Protein 2FFS (pdb70)

Sequence (285 aa):
QFEHLVQVNDRTLPVLDRLQLWEGLVCRAREPQYFVVGLERFEILVDDGDRLHHRRLYLPGLVVEDEVVLKAPDSAHHYSIKPSAEVAGGSLDTIEEPEPGSLFVRFAYCCTRYLQPDELPYDAFVKQAYIADVETIATIRDRFGAQFEHLVQVNDRTDLPVLDRLQLWEGLVCRAREPQYFVVGLERFEILVDDGDRLHRRLYLPGLVVEDEVVLKAPDSAHHYSIKPSAEVAGGSLDTIEEPEPGSLFVRFAYCTRYLQPDELPYDAFVKQAYIADVETIATIRDRF

Radius of gyration: 19.55 Å; Cα contacts (8 Å, |Δi|>4): 566; chains: 2; bounding box: 57×47×54 Å

Solvent-accessible surface area: 13885 Å² total

Secondary structure (DSSP, 8-state):
-EEEEEE----------HHHHHHHHHHHHH-GGGT-TT--EEEEEEE-SSEEEEEEEETTEEEEEEEEEETTTEEEEEE---SSSBEEEE--EEEEETTEEEEEEEEEEE-S-------BHHHHHHHH--HHHHHHHHHHH--/-EEEEEE------PPP--HHHHHHHHHHHHH-GGGT-TT--EEEEEEE-SSEEEEEEEETTEEEEEEEEEETTTEEEEEE---SSSBEEEE--EEEEETTEEEEEEEEEEE-S-----PPBHHHHHHHH--HHHHHHHHHH-

B-factor: mean 53.82, std 7.22, range [27.2, 106.3]

Nearest PDB structures (foldseek):
  2ffs-assembly1_A  TM=1.007E+00  e=1.407E-26  Pseudomonas aeruginosa PAO1
  2ffs-assembly1_B  TM=1.006E+00  e=6.709E-25  Pseudomonas aeruginosa PAO1
  3ijt-assembly1_A  TM=6.643E-01  e=7.574E-04  Streptococcus mutans
  3tfz-assembly1_B  TM=6.249E-01  e=6.034E-04  Streptomyces sp. R1128
  5kaz-assembly1_A  TM=3.400E-01  e=3.604E+00  Homo sapiens

Organism: Pseudomonas aeruginosa (strain ATCC 15692 / DSM 22644 / CIP 104116 / JCM 14847 / LMG 12228 / 1C / PRS 101 / PAO1) (NCBI:txid208964)

InterPro domains:
  IPR015075 Acetylaranotin biosynthesis cluster protein L [PF08982] (15-148)
  IPR023393 START-like domain superfamily [G3DSA:3.30.530.20] (1-157)

CATH classification: 3.30.530.20

Foldseek 3Di:
DDKDKAWQDDPDAFAAFQVLVQVLVVCCVPPVVLPDPAWPDKDFPDPPPQKTWMWTDGVVDIAIWMWGHDPRWKIKIWADEDPPGKIKIWMTWDDPDGSGIMDMIDIDIHYPDDVPDDDDVVVVVVVVCVVSSSNSSSVVRSD/DDKDKAWQDDPDPFDADFQVLVQVLVVCCVPPVVLPDPQWPDKDFPDPPPQKTWMWTDGVVDIDIWMWGHDPRWKIKIWADEDPPGKIWIWMTWDPPDGSGIMDMIDITIHYPDDVPDDDDVVVVVVVVVVVSSSVSSRVVD

Structure (mmCIF, N/CA/C/O backbone):
data_2FFS
#
_entry.id   2FFS
#
_cell.length_a   90.720
_cell.length_b   90.720
_cell.length_c   107.179
_cell.angle_alpha   90.00
_cell.angle_beta   90.00
_cell.angle_gamma   120.00
#
_symmetry.space_group_name_H-M   'P 65'
#
loop_
_entity.id
_entity.type
_entity.pdbx_description
1 polymer 'hypothetical protein PA1206'
2 water water
#
loop_
_atom_site.group_PDB
_atom_site.id
_atom_site.type_symbol
_atom_site.label_atom_id
_atom_site.label_alt_id
_atom_site.label_comp_id
_atom_site.label_asym_id
_atom_site.label_entity_id
_atom_site.label_seq_id
_atom_site.pdbx_PDB_ins_code
_atom_site.Cartn_x
_atom_site.Cartn_y
_atom_site.Cartn_z
_atom_site.occupancy
_atom_site.B_iso_or_equiv
_atom_site.auth_seq_id
_atom_site.auth_comp_id
_atom_site.auth_asym_id
_atom_site.auth_atom_id
_atom_site.pdbx_PDB_model_num
ATOM 17 N N . GLN A 1 2 ? 85.043 61.115 32.588 1.00 67.46 2 GLN A N 1
ATOM 18 C CA . GLN A 1 2 ? 85.685 59.871 33.054 1.00 65.27 2 GLN A CA 1
ATOM 19 C C . GLN A 1 2 ? 84.738 58.693 33.377 1.00 61.75 2 GLN A C 1
ATOM 20 O O . GLN A 1 2 ? 83.701 58.869 34.009 1.00 61.95 2 GLN A O 1
ATOM 26 N N . PHE A 1 3 ? 85.109 57.498 32.931 1.00 58.18 3 PHE A N 1
ATOM 27 C CA . PHE A 1 3 ? 84.437 56.267 33.329 1.00 54.65 3 PHE A CA 1
ATOM 28 C C . PHE A 1 3 ? 85.459 55.390 33.948 1.00 54.46 3 PHE A C 1
ATOM 29 O O . PHE A 1 3 ? 86.556 55.239 33.413 1.00 54.91 3 PHE A O 1
ATOM 37 N N . GLU A 1 4 ? 85.131 54.787 35.072 1.00 54.16 4 GLU A N 1
ATOM 38 C CA . GLU A 1 4 ? 86.085 53.914 35.710 1.00 54.70 4 GLU A CA 1
ATOM 39 C C . GLU A 1 4 ? 85.377 52.610 36.008 1.00 54.50 4 GLU A C 1
ATOM 40 O O . GLU A 1 4 ? 84.174 52.624 36.217 1.00 54.58 4 GLU A O 1
ATOM 42 N N . HIS A 1 5 ? 86.125 51.498 36.021 1.00 53.75 5 HIS A N 1
ATOM 43 C CA . HIS A 1 5 ? 85.549 50.170 36.151 1.00 53.17 5 HIS A CA 1
ATOM 44 C C . HIS A 1 5 ? 86.582 49.230 36.724 1.00 52.59 5 HIS A C 1
ATOM 45 O O . HIS A 1 5 ? 87.735 49.205 36.279 1.00 52.99 5 HIS A O 1
ATOM 52 N N . LEU A 1 6 ? 86.202 48.473 37.739 1.00 51.97 6 LEU A N 1
ATOM 53 C CA . LEU A 1 6 ? 87.178 47.680 38.484 1.00 50.01 6 LEU A CA 1
ATOM 54 C C . LEU A 1 6 ? 86.928 46.232 38.187 1.00 49.35 6 LEU A C 1
ATOM 55 O O . LEU A 1 6 ? 85.836 45.795 38.373 1.00 50.17 6 LEU A O 1
ATOM 60 N N . VAL A 1 7 ? 87.902 45.488 37.686 1.00 49.07 7 VAL A N 1
ATOM 61 C CA . VAL A 1 7 ? 87.670 44.081 37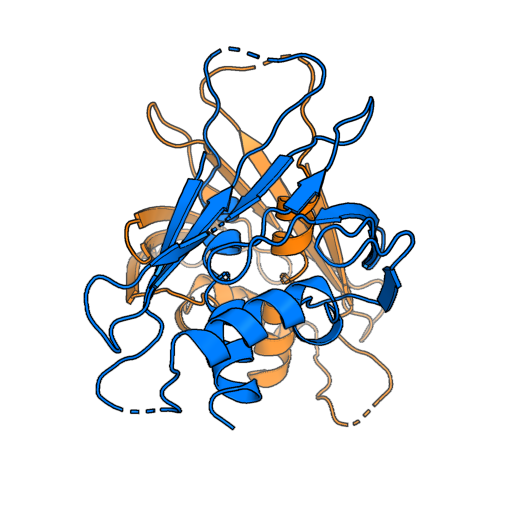.419 1.00 48.44 7 VAL A CA 1
ATOM 62 C C . VAL A 1 7 ? 88.389 43.264 38.454 1.00 49.20 7 VAL A C 1
ATOM 63 O O . VAL A 1 7 ? 89.590 43.463 38.670 1.00 50.13 7 VAL A O 1
ATOM 67 N N . GLN A 1 8 ? 87.678 42.342 39.088 1.00 49.50 8 GLN A N 1
ATOM 68 C CA . GLN A 1 8 ? 88.290 41.430 40.047 1.00 50.19 8 GLN A CA 1
ATOM 69 C C . GLN A 1 8 ? 89.049 40.320 39.322 1.00 50.84 8 GLN A C 1
ATOM 70 O O . GLN A 1 8 ? 88.487 39.652 38.468 1.00 51.40 8 GLN A O 1
ATOM 76 N N . VAL A 1 9 ? 90.311 40.111 39.680 1.00 51.04 9 VAL A N 1
ATOM 77 C CA . VAL A 1 9 ? 91.152 39.183 38.915 1.00 51.78 9 VAL A CA 1
ATOM 78 C C . VAL A 1 9 ? 91.005 37.681 39.273 1.00 53.03 9 VAL A C 1
ATOM 79 O O . VAL A 1 9 ? 90.876 36.839 38.373 1.00 52.83 9 VAL A O 1
ATOM 83 N N . ASN A 1 10 ? 91.066 37.347 40.562 1.00 54.08 10 ASN A N 1
ATOM 84 C CA . ASN A 1 10 ? 90.920 35.956 41.038 1.00 55.31 10 ASN A CA 1
ATOM 85 C C . ASN A 1 10 ? 89.608 35.740 41.817 1.00 56.82 10 ASN A C 1
ATOM 86 O O . ASN A 1 10 ? 89.088 36.678 42.435 1.00 57.92 10 ASN A O 1
ATOM 91 N N . ASP A 1 11 ? 89.111 34.496 41.854 1.00 57.83 11 ASP A N 1
ATOM 92 C CA . ASP A 1 11 ? 87.813 34.157 42.503 1.00 57.87 11 ASP A CA 1
ATOM 93 C C . ASP A 1 11 ? 87.875 32.784 43.226 1.00 58.56 11 ASP A C 1
ATOM 94 O O . ASP A 1 11 ? 88.936 32.140 43.283 1.00 58.73 11 ASP A O 1
ATOM 96 N N . ARG A 1 12 ? 86.748 32.367 43.818 1.00 58.99 12 ARG A N 1
ATOM 97 C CA . ARG A 1 12 ? 86.597 31.027 44.388 1.00 59.39 12 ARG A CA 1
ATOM 98 C C . ARG A 1 12 ? 85.845 30.149 43.345 1.00 59.46 12 ARG A C 1
ATOM 99 O O . ARG A 1 12 ? 84.666 30.432 43.027 1.00 59.73 12 ARG A O 1
ATOM 103 N N . THR A 1 13 ? 86.514 29.144 42.758 1.00 58.80 13 THR A N 1
ATOM 104 C CA . THR A 1 13 ? 85.876 28.272 41.734 1.00 58.29 13 THR A CA 1
ATOM 105 C C . THR A 1 13 ? 86.599 26.915 41.587 1.00 58.16 13 THR A C 1
ATOM 106 O O . THR A 1 13 ? 87.588 26.804 40.818 1.00 57.61 13 THR A O 1
ATOM 110 N N . LEU A 1 17 ? 89.051 27.716 36.863 1.00 66.46 17 LEU A N 1
ATOM 111 C CA . LEU A 1 17 ? 89.792 28.865 36.340 1.00 66.41 17 LEU A CA 1
ATOM 112 C C . LEU A 1 17 ? 91.193 29.116 37.043 1.00 66.17 17 LEU A C 1
ATOM 113 O O . LEU A 1 17 ? 91.354 28.865 38.256 1.00 66.28 17 LEU A O 1
ATOM 118 N N . PRO A 1 18 ? 92.203 29.598 36.275 1.00 65.66 18 PRO A N 1
ATOM 119 C CA . PRO A 1 18 ? 93.587 29.840 36.744 1.00 64.99 18 PRO A CA 1
ATOM 120 C C . PRO A 1 18 ? 93.693 31.010 37.733 1.00 63.06 18 PRO A C 1
ATOM 121 O O . PRO A 1 18 ? 93.099 32.057 37.471 1.00 63.04 18 PRO A O 1
ATOM 125 N N . VAL A 1 19 ? 94.449 30.842 38.814 1.00 61.09 19 VAL A N 1
ATOM 126 C CA . VAL A 1 19 ? 94.766 31.933 39.735 1.00 59.98 19 VAL A CA 1
ATOM 127 C C . VAL A 1 19 ? 96.061 32.639 39.267 1.00 59.59 19 VAL A C 1
ATOM 128 O O . VAL A 1 19 ? 96.881 32.036 38.572 1.00 60.35 19 VAL A O 1
ATOM 132 N N . LEU A 1 20 ? 96.226 33.914 39.631 1.00 58.12 20 LEU A N 1
ATOM 133 C CA . LEU A 1 20 ? 97.344 34.735 39.190 1.00 56.44 20 LEU A CA 1
ATOM 134 C C . LEU A 1 20 ? 97.996 35.453 40.376 1.00 55.24 20 LEU A C 1
ATOM 135 O O . LEU A 1 20 ? 97.322 35.842 41.320 1.00 54.35 20 LEU A O 1
ATOM 140 N N . ASP A 1 21 ? 99.305 35.632 40.324 1.00 54.43 21 ASP A N 1
ATOM 141 C CA . ASP A 1 21 ? 99.996 36.421 41.331 1.00 54.32 21 ASP A CA 1
ATOM 142 C C . ASP A 1 21 ? 100.244 37.827 40.712 1.00 54.05 21 ASP A C 1
ATOM 143 O O . ASP A 1 21 ? 99.970 38.047 39.503 1.00 54.13 21 ASP A O 1
ATOM 148 N N . ARG A 1 22 ? 100.764 38.754 41.518 1.00 52.97 22 ARG A N 1
ATOM 149 C CA . ARG A 1 22 ? 100.894 40.150 41.142 1.00 53.00 22 ARG A CA 1
ATOM 150 C C . ARG A 1 22 ? 101.780 40.308 39.919 1.00 52.51 22 ARG A C 1
ATOM 151 O O . ARG A 1 22 ? 101.501 41.055 38.966 1.00 51.18 22 ARG A O 1
ATOM 159 N N . LEU A 1 23 ? 102.869 39.580 39.934 1.00 52.15 23 LEU A N 1
ATOM 160 C CA . LEU A 1 23 ? 103.806 39.760 38.862 1.00 52.48 23 LEU A CA 1
ATOM 161 C C . LEU A 1 23 ? 103.284 39.135 37.522 1.00 51.92 23 LEU A C 1
ATOM 162 O O . LEU A 1 23 ? 103.496 39.708 36.403 1.00 51.71 23 LEU A O 1
ATOM 167 N N . GLN A 1 24 ? 102.562 38.005 37.618 1.00 51.24 24 GLN A N 1
ATOM 168 C CA . GLN A 1 24 ? 101.971 37.421 36.398 1.00 49.73 24 GLN A CA 1
ATOM 169 C C . GLN A 1 24 ? 100.971 38.411 35.797 1.00 49.20 24 GLN A C 1
ATOM 170 O O . GLN A 1 24 ? 100.956 38.620 34.566 1.00 48.90 24 GLN A O 1
ATOM 176 N N . LEU A 1 25 ? 100.154 39.054 36.641 1.00 48.07 25 LEU A N 1
ATOM 177 C CA . LEU A 1 25 ? 99.170 40.009 36.113 1.00 46.91 25 LEU A CA 1
ATOM 178 C C . LEU A 1 25 ? 99.855 41.235 35.496 1.00 46.89 25 LEU A C 1
ATOM 179 O O . LEU A 1 25 ? 99.485 41.714 34.426 1.00 47.24 25 LEU A O 1
ATOM 184 N N . TRP A 1 26 ? 100.886 41.726 36.168 1.00 47.12 26 TRP A N 1
ATOM 185 C CA . TRP A 1 26 ? 101.780 42.696 35.559 1.00 46.44 26 TRP A CA 1
ATOM 186 C C . TRP A 1 26 ? 102.271 42.172 34.224 1.00 46.35 26 TRP A C 1
ATOM 187 O O . TRP A 1 26 ? 102.119 42.842 33.256 1.00 47.29 26 TRP A O 1
ATOM 198 N N . GLU A 1 27 ? 102.829 40.975 34.128 1.00 46.94 27 GLU A N 1
ATOM 199 C CA . GLU A 1 27 ? 103.314 40.540 32.807 1.00 47.27 27 GLU A CA 1
ATOM 200 C C . GLU A 1 27 ? 102.176 40.605 31.779 1.00 48.32 27 GLU A C 1
ATOM 201 O O . GLU A 1 27 ? 102.380 41.018 30.607 1.00 49.09 27 GLU A O 1
ATOM 203 N N . GLY A 1 28 ? 100.969 40.269 32.236 1.00 47.90 28 GLY A N 1
ATOM 204 C CA . GLY A 1 28 ? 99.773 40.398 31.413 1.00 47.85 28 GLY A CA 1
ATOM 205 C C . GLY A 1 28 ? 99.582 41.789 30.843 1.00 48.70 28 GLY A C 1
ATOM 206 O O . GLY A 1 28 ? 99.327 41.935 29.631 1.00 48.95 28 GLY A O 1
ATOM 207 N N . LEU A 1 29 ? 99.713 42.816 31.681 1.00 48.33 29 LEU A N 1
ATOM 208 C CA . LEU A 1 29 ? 99.514 44.176 31.194 1.00 48.26 29 LEU A CA 1
ATOM 209 C C . LEU A 1 29 ? 100.640 44.591 30.220 1.00 49.46 29 LEU A C 1
ATOM 210 O O . LEU A 1 29 ? 100.367 45.332 29.225 1.00 50.15 29 LEU A O 1
ATOM 215 N N . VAL A 1 30 ? 101.886 44.140 30.462 1.00 47.77 30 VAL A N 1
ATOM 216 C CA . VAL A 1 30 ? 102.951 44.448 29.526 1.00 47.41 30 VAL A CA 1
ATOM 217 C C . VAL A 1 30 ? 102.611 43.789 28.200 1.00 48.40 30 VAL A C 1
ATOM 218 O O . VAL A 1 30 ? 102.746 44.372 27.110 1.00 48.28 30 VAL A O 1
ATOM 222 N N . CYS A 1 31 ? 102.181 42.545 28.293 1.00 49.66 31 CYS A N 1
ATOM 223 C CA . CYS A 1 31 ? 101.781 41.793 27.145 1.00 49.74 31 CYS A CA 1
ATOM 224 C C . CYS A 1 31 ? 100.741 42.534 26.324 1.00 50.64 31 CYS A C 1
ATOM 225 O O . CYS A 1 31 ? 100.870 42.573 25.087 1.00 50.04 31 CYS A O 1
ATOM 228 N N . ARG A 1 32 ? 99.715 43.103 26.980 1.00 51.00 32 ARG A N 1
ATOM 229 C CA . ARG A 1 32 ? 98.728 43.848 26.242 1.00 53.21 32 ARG A CA 1
ATOM 230 C C . ARG A 1 32 ? 99.327 45.044 25.527 1.00 52.11 32 ARG A C 1
ATOM 231 O O . ARG A 1 32 ? 98.849 45.418 24.485 1.00 52.86 32 ARG A O 1
ATOM 239 N N . ALA A 1 33 ? 100.359 45.653 26.089 1.00 51.61 33 ALA A N 1
ATOM 240 C CA . ALA A 1 33 ? 100.995 46.812 25.455 1.00 51.24 33 ALA A CA 1
ATOM 241 C C . ALA A 1 33 ? 101.850 46.442 24.286 1.00 51.73 33 ALA A C 1
ATOM 242 O O . ALA A 1 33 ? 101.766 47.113 23.264 1.00 52.53 33 ALA A O 1
ATOM 244 N N . ARG A 1 34 ? 102.657 45.383 24.415 1.00 51.54 34 ARG A N 1
ATOM 245 C CA . ARG A 1 34 ? 103.628 44.999 23.401 1.00 50.59 34 ARG A CA 1
ATOM 246 C C . ARG A 1 34 ? 103.119 43.957 22.409 1.00 52.04 34 ARG A C 1
ATOM 247 O O . ARG A 1 34 ? 103.731 43.752 21.341 1.00 52.72 34 ARG A O 1
ATOM 255 N N . GLU A 1 35 ? 102.057 43.235 22.759 1.00 52.49 35 GLU A N 1
ATOM 256 C CA . GLU A 1 35 ? 101.562 42.200 21.872 1.00 52.46 35 GLU A CA 1
ATOM 257 C C . GLU A 1 35 ? 100.035 42.315 21.704 1.00 52.43 35 GLU A C 1
ATOM 258 O O . GLU A 1 35 ? 99.283 41.380 22.050 1.00 52.30 35 GLU A O 1
ATOM 262 N N . PRO A 1 36 ? 99.575 43.426 21.082 1.00 52.27 36 PRO A N 1
ATOM 263 C CA . PRO A 1 36 ? 98.137 43.724 21.046 1.00 52.36 36 PRO A CA 1
ATOM 264 C C . PRO A 1 36 ? 97.341 42.729 20.183 1.00 52.77 36 PRO A C 1
ATOM 265 O O . PRO A 1 36 ? 96.105 42.637 20.290 1.00 53.03 36 PRO A O 1
ATOM 269 N N . GLN A 1 37 ? 98.019 41.947 19.367 1.00 52.99 37 GLN A N 1
ATOM 270 C CA . GLN A 1 37 ? 97.293 40.950 18.578 1.00 53.99 37 GLN A CA 1
ATOM 271 C C . GLN A 1 37 ? 96.589 39.903 19.462 1.00 54.47 37 GLN A C 1
ATOM 272 O O . GLN A 1 37 ? 95.689 39.228 18.995 1.00 54.45 37 GLN A O 1
ATOM 278 N N . TYR A 1 38 ? 96.979 39.757 20.735 1.00 55.56 38 TYR A N 1
ATOM 279 C CA . TYR A 1 38 ? 96.273 38.775 21.583 1.00 55.48 38 TYR A CA 1
ATOM 280 C C . TYR A 1 38 ? 95.018 39.357 22.228 1.00 56.21 38 TYR A C 1
ATOM 281 O O . TYR A 1 38 ? 94.187 38.624 22.766 1.00 57.32 38 TYR A O 1
ATOM 290 N N . PHE A 1 39 ? 94.861 40.671 22.154 1.00 56.22 39 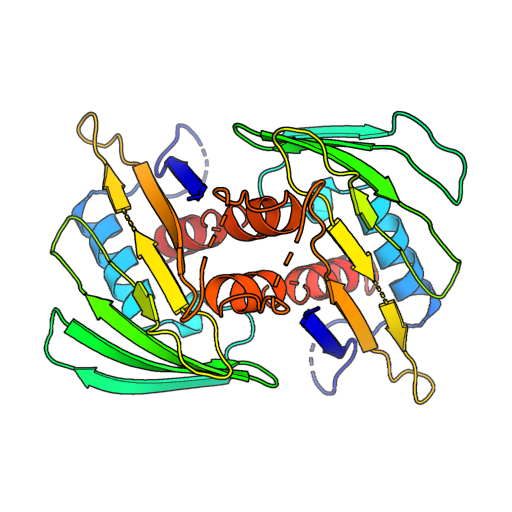PHE A N 1
ATOM 291 C CA . PHE A 1 39 ? 93.780 41.370 22.856 1.00 56.23 39 PHE A CA 1
ATOM 292 C C . PHE A 1 39 ? 92.841 42.147 21.935 1.00 56.81 39 PHE A C 1
ATOM 293 O O . PHE A 1 39 ? 91.796 42.604 22.377 1.00 57.14 39 PHE A O 1
ATOM 301 N N . VAL A 1 40 ? 93.230 42.416 20.692 1.00 56.81 40 VAL A N 1
ATOM 302 C CA . VAL A 1 40 ? 92.480 43.453 20.013 1.00 56.96 40 VAL A CA 1
ATOM 303 C C . VAL A 1 40 ? 91.777 42.764 18.947 1.00 57.50 40 VAL A C 1
ATOM 304 O O . VAL A 1 40 ? 92.388 42.387 17.940 1.00 58.62 40 VAL A O 1
ATOM 308 N N . VAL A 1 41 ? 90.499 42.512 19.216 1.00 57.80 41 VAL A N 1
ATOM 309 C CA . VAL A 1 41 ? 89.586 41.954 18.235 1.00 58.17 41 VAL A CA 1
ATOM 310 C C . VAL A 1 41 ? 89.550 42.925 17.023 1.00 58.90 41 VAL A C 1
ATOM 311 O O . VAL A 1 41 ? 89.226 44.160 17.167 1.00 58.22 41 VAL A O 1
ATOM 315 N N . GLY A 1 42 ? 89.935 42.364 15.871 1.00 58.30 42 GLY A N 1
ATOM 316 C CA . GLY A 1 42 ? 89.864 43.082 14.632 1.00 59.12 42 GLY A CA 1
ATOM 317 C C . GLY A 1 42 ? 91.192 43.461 14.012 1.00 59.63 42 GLY A C 1
ATOM 318 O O . GLY A 1 42 ? 91.263 43.533 12.774 1.00 60.15 42 GLY A O 1
ATOM 319 N N . LEU A 1 43 ? 92.224 43.708 14.843 1.00 59.34 43 LEU A N 1
ATOM 320 C CA . LEU A 1 43 ? 93.568 44.132 14.366 1.00 58.88 43 LEU A CA 1
ATOM 321 C C . LEU A 1 43 ? 94.120 43.357 13.181 1.00 59.33 43 LEU A C 1
ATOM 322 O O . LEU A 1 43 ? 94.116 42.122 13.125 1.00 59.55 43 LEU A O 1
ATOM 327 N N . GLU A 1 44 ? 94.633 44.086 12.211 1.00 59.17 44 GLU A N 1
ATOM 328 C CA . GLU A 1 44 ? 95.201 43.406 11.091 1.00 58.55 44 GLU A CA 1
ATOM 329 C C . GLU A 1 44 ? 96.701 43.413 11.177 1.00 57.86 44 GLU A C 1
ATOM 330 O O . GLU A 1 44 ? 97.311 42.463 10.747 1.00 58.08 44 GLU A O 1
ATOM 336 N N . ARG A 1 45 ? 97.292 44.482 11.729 1.00 57.01 45 ARG A N 1
ATOM 337 C CA . ARG A 1 45 ? 98.738 44.560 12.021 1.00 55.79 45 ARG A CA 1
ATOM 338 C C . ARG A 1 45 ? 99.052 45.689 13.018 1.00 54.99 45 ARG A C 1
ATOM 339 O O . ARG A 1 45 ? 98.213 46.530 13.347 1.00 53.96 45 ARG A O 1
ATOM 347 N N . PHE A 1 46 ? 100.270 45.686 13.527 1.00 54.40 46 PHE A N 1
ATOM 348 C CA . PHE A 1 46 ? 100.701 46.763 14.366 1.00 53.76 46 PHE A CA 1
ATOM 349 C C . PHE A 1 46 ? 102.180 46.985 14.235 1.00 53.97 46 PHE A C 1
ATOM 350 O O . PHE A 1 46 ? 102.904 46.096 13.808 1.00 54.03 46 PHE A O 1
ATOM 358 N N . GLU A 1 47 ? 102.633 48.172 14.617 1.00 53.91 47 GLU A N 1
ATOM 359 C CA . GLU A 1 47 ? 104.065 48.419 14.670 1.00 54.26 47 GLU A CA 1
ATOM 360 C C . GLU A 1 47 ? 104.409 49.036 16.025 1.00 54.42 47 GLU A C 1
ATOM 361 O O . GLU A 1 47 ? 103.636 49.837 16.569 1.00 54.87 47 GLU A O 1
ATOM 363 N N . ILE A 1 48 ? 105.538 48.633 16.599 1.00 54.32 48 ILE A N 1
ATOM 364 C CA . ILE A 1 48 ? 106.098 49.411 17.679 1.00 53.97 48 ILE A CA 1
ATOM 365 C C . ILE A 1 48 ? 107.061 50.395 17.004 1.00 53.02 48 ILE A C 1
ATOM 366 O O . ILE A 1 48 ? 108.124 49.999 16.636 1.00 52.96 48 ILE A O 1
ATOM 371 N N . LEU A 1 49 ? 106.671 51.660 16.839 1.00 52.49 49 LEU A N 1
ATOM 372 C CA . LEU A 1 49 ? 107.484 52.675 16.135 1.00 52.32 49 LEU A CA 1
ATOM 373 C C . LEU A 1 49 ? 108.619 53.170 17.010 1.00 52.04 49 LEU A C 1
ATOM 374 O O . LEU A 1 49 ? 109.696 53.439 16.527 1.00 51.43 49 LEU A O 1
ATOM 379 N N . VAL A 1 50 ? 108.355 53.338 18.299 1.00 51.59 50 VAL A N 1
ATOM 380 C CA . VAL A 1 50 ? 109.373 53.762 19.201 1.00 51.86 50 VAL A CA 1
ATOM 381 C C . VAL A 1 50 ? 109.281 52.925 20.449 1.00 53.00 50 VAL A C 1
ATOM 382 O O . VAL A 1 50 ? 108.183 52.787 21.061 1.00 53.13 50 VAL A O 1
ATOM 386 N N . ASP A 1 51 ? 110.411 52.322 20.805 1.00 52.74 51 ASP A N 1
ATOM 387 C CA . ASP A 1 51 ? 110.452 51.471 21.971 1.00 53.27 51 ASP A CA 1
ATOM 388 C C . ASP A 1 51 ? 111.524 51.943 22.894 1.00 53.81 51 ASP A C 1
ATOM 389 O O . ASP A 1 51 ? 112.694 51.639 22.650 1.00 53.61 51 ASP A O 1
ATOM 394 N N . ASP A 1 52 ? 111.120 52.663 23.947 1.00 54.07 52 ASP A N 1
ATOM 395 C CA . ASP A 1 52 ? 112.036 53.118 24.984 1.00 55.32 52 ASP A CA 1
ATOM 396 C C . ASP A 1 52 ? 111.979 52.271 26.253 1.00 54.46 52 ASP A C 1
ATOM 397 O O . ASP A 1 52 ? 112.459 52.684 27.285 1.00 53.12 52 ASP A O 1
ATOM 402 N N . GLY A 1 53 ? 111.368 51.091 26.165 1.00 54.63 53 GLY A N 1
ATOM 403 C CA . GLY A 1 53 ? 111.375 50.148 27.289 1.00 54.33 53 GLY A CA 1
ATOM 404 C C . GLY A 1 53 ? 110.155 50.271 28.170 1.00 54.26 53 GLY A C 1
ATOM 405 O O . GLY A 1 53 ? 109.239 49.411 28.122 1.00 55.61 53 GLY A O 1
ATOM 406 N N . ASP A 1 54 ? 110.136 51.329 28.974 1.00 53.17 54 ASP A N 1
ATOM 407 C CA . ASP A 1 54 ? 108.946 51.707 29.692 1.00 53.67 54 ASP A CA 1
ATOM 408 C C . ASP A 1 54 ? 107.984 52.641 28.891 1.00 53.11 54 ASP A C 1
ATOM 409 O O . ASP A 1 54 ? 106.953 53.048 29.379 1.00 52.38 54 ASP A O 1
ATOM 414 N N . ARG A 1 55 ? 108.313 52.951 27.653 1.00 52.98 55 ARG A N 1
ATOM 415 C CA . ARG A 1 55 ? 107.566 53.966 26.971 1.00 54.83 55 ARG A CA 1
ATOM 416 C C . ARG A 1 55 ? 107.519 53.619 25.488 1.00 53.82 55 ARG A C 1
ATOM 417 O O . ARG A 1 55 ? 108.546 53.503 24.857 1.00 54.19 55 ARG A O 1
ATOM 422 N N . LEU A 1 56 ? 106.328 53.371 24.960 1.00 53.08 56 LEU A N 1
ATOM 423 C CA . LEU A 1 56 ? 106.226 52.966 23.570 1.00 53.61 56 LEU A CA 1
ATOM 424 C C . LEU A 1 56 ? 105.288 53.866 22.791 1.00 53.34 56 LEU A C 1
ATOM 425 O O . LEU A 1 56 ? 104.243 54.262 23.327 1.00 54.27 56 LEU A O 1
ATOM 430 N N . HIS A 1 57 ? 105.647 54.154 21.542 1.00 52.32 57 HIS A N 1
ATOM 431 C CA A HIS A 1 57 ? 104.761 54.809 20.572 0.50 51.64 57 HIS A CA 1
ATOM 432 C CA B HIS A 1 57 ? 104.703 54.770 20.648 0.50 52.97 57 HIS A CA 1
ATOM 433 C C . HIS A 1 57 ? 104.351 53.739 19.583 1.00 52.38 57 HIS A C 1
ATOM 434 O O . HIS A 1 57 ? 105.210 53.091 18.994 1.00 52.42 57 HIS A O 1
ATOM 447 N N . ARG A 1 58 ? 103.051 53.540 19.390 1.00 53.05 58 ARG A N 1
ATOM 448 C CA . ARG A 1 58 ? 102.606 52.454 18.502 1.00 53.92 58 ARG A CA 1
ATOM 449 C C . ARG A 1 58 ? 101.600 52.802 17.442 1.00 53.59 58 ARG A C 1
ATOM 450 O O . ARG A 1 58 ? 100.920 53.821 17.487 1.00 53.79 58 ARG A O 1
ATOM 458 N N . ARG A 1 59 ? 101.525 51.953 16.451 1.00 53.70 59 ARG A N 1
ATOM 459 C CA . ARG A 1 59 ? 100.545 52.168 15.409 1.00 53.60 59 ARG A CA 1
ATOM 460 C C . ARG A 1 59 ? 99.742 50.884 15.312 1.00 53.73 59 ARG A C 1
ATOM 461 O O . ARG A 1 59 ? 100.302 49.793 15.164 1.00 53.83 59 ARG A O 1
ATOM 469 N N . LEU A 1 60 ? 98.436 51.010 15.440 1.00 54.18 60 LEU A N 1
ATOM 470 C CA . LEU A 1 60 ? 97.550 49.849 15.273 1.00 55.07 60 LEU A CA 1
ATOM 471 C C . LEU A 1 60 ? 96.727 49.976 14.013 1.00 54.87 60 LEU A C 1
ATOM 472 O O . LEU A 1 60 ? 96.176 51.062 13.722 1.00 54.84 60 LEU A O 1
ATOM 477 N N . TYR A 1 61 ? 96.661 48.883 13.265 1.00 54.83 61 TYR A N 1
ATOM 478 C CA . TYR A 1 61 ? 95.859 48.844 12.036 1.00 55.67 61 TYR A CA 1
ATOM 479 C C . TYR A 1 61 ? 94.589 48.032 12.267 1.00 56.05 61 TYR A C 1
ATOM 480 O O . TYR A 1 61 ? 94.629 46.800 12.303 1.00 55.87 61 TYR A O 1
ATOM 489 N N . LEU A 1 62 ? 93.476 48.739 12.428 1.00 56.40 62 LEU A N 1
ATOM 490 C CA . LEU A 1 62 ? 92.160 48.119 12.520 1.00 57.17 62 LEU A CA 1
ATOM 491 C C . LEU A 1 62 ? 91.396 48.264 11.197 1.00 57.92 62 LEU A C 1
ATOM 492 O O . LEU A 1 62 ? 91.764 49.092 10.350 1.00 58.00 62 LEU A O 1
ATOM 497 N N . PRO A 1 63 ? 90.311 47.488 11.014 1.00 58.46 63 PRO A N 1
ATOM 498 C CA . PRO A 1 63 ? 89.679 47.596 9.690 1.00 58.53 63 PRO A CA 1
ATOM 499 C C . PRO A 1 63 ? 89.060 48.995 9.471 1.00 58.35 63 PRO A C 1
ATOM 500 O O . PRO A 1 63 ? 88.420 49.544 10.375 1.00 58.96 63 PRO A O 1
ATOM 504 N N . GLY A 1 64 ? 89.319 49.596 8.314 1.00 57.59 64 GLY A N 1
ATOM 505 C CA . GLY A 1 64 ? 88.914 50.979 8.080 1.00 57.02 64 GLY A CA 1
ATOM 506 C C . GLY A 1 64 ? 89.377 52.019 9.103 1.00 56.78 64 GLY A C 1
ATOM 507 O O . GLY A 1 64 ? 88.781 53.098 9.181 1.00 56.59 64 GLY A O 1
ATOM 508 N N . LEU A 1 65 ? 90.447 51.732 9.855 1.00 56.03 65 LEU A N 1
ATOM 509 C CA . LEU A 1 65 ? 90.891 52.636 10.904 1.00 55.92 65 LEU A CA 1
ATOM 510 C C . LEU A 1 65 ? 92.353 52.477 11.349 1.00 55.49 65 LEU A C 1
ATOM 511 O O . LEU A 1 65 ? 92.754 51.401 11.842 1.00 55.15 65 LEU A O 1
ATOM 516 N N . VAL A 1 66 ? 93.123 53.558 11.256 1.00 54.60 66 VAL A N 1
ATOM 517 C CA . VAL A 1 66 ? 94.477 53.543 11.806 1.00 53.55 66 VAL A CA 1
ATOM 518 C C . VAL A 1 66 ? 94.554 54.346 13.105 1.00 53.83 66 VAL A C 1
ATOM 519 O O . VAL A 1 66 ? 94.106 55.468 13.146 1.00 54.23 66 VAL A O 1
ATOM 523 N N . VAL A 1 67 ? 95.138 53.771 14.152 1.00 53.58 67 VAL A N 1
ATOM 524 C CA . VAL A 1 67 ? 95.311 54.424 15.416 1.00 53.97 67 VAL A CA 1
ATOM 525 C C . VAL A 1 67 ? 96.818 54.510 15.814 1.00 54.05 67 VAL A C 1
ATOM 526 O O . VAL A 1 67 ? 97.525 53.505 15.748 1.00 53.71 67 VAL A O 1
ATOM 530 N N . GLU A 1 68 ? 97.270 55.674 16.279 1.00 53.42 68 GLU A N 1
ATOM 531 C CA . GLU A 1 68 ? 98.585 55.810 16.863 1.00 53.79 68 GLU A CA 1
ATOM 532 C C . GLU A 1 68 ? 98.440 56.212 18.319 1.00 54.18 68 GLU A C 1
ATOM 533 O O . GLU A 1 68 ? 97.583 57.044 18.656 1.00 55.02 68 GLU A O 1
ATOM 539 N N . ASP A 1 69 ? 99.256 55.624 19.200 1.00 53.38 69 ASP A N 1
ATOM 540 C CA . ASP A 1 69 ? 99.204 56.027 20.563 1.00 52.19 69 ASP A CA 1
ATOM 541 C C . ASP A 1 69 ? 100.513 55.847 21.267 1.00 51.53 69 ASP A C 1
ATOM 542 O O . ASP A 1 69 ? 101.449 55.255 20.700 1.00 51.29 69 ASP A O 1
ATOM 547 N N . GLU A 1 70 ? 100.565 56.351 22.502 1.00 49.58 70 GLU A N 1
ATOM 548 C CA . GLU A 1 70 ? 101.700 56.196 23.364 1.00 48.87 70 GLU A CA 1
ATOM 549 C C . GLU A 1 70 ? 101.279 55.356 24.539 1.00 48.12 70 GLU A C 1
ATOM 550 O O . GLU A 1 70 ? 100.129 55.405 24.960 1.00 48.16 70 GLU A O 1
ATOM 552 N N . VAL A 1 71 ? 102.211 54.599 25.088 1.00 47.42 71 VAL A N 1
ATOM 553 C CA . VAL A 1 71 ? 101.928 53.738 26.230 1.00 46.88 71 VAL A CA 1
ATOM 554 C C . VAL A 1 71 ? 103.051 53.959 27.190 1.00 47.01 71 VAL A C 1
ATOM 555 O O . VAL A 1 71 ? 104.198 53.804 26.769 1.00 48.39 71 VAL A O 1
ATOM 559 N N . VAL A 1 72 ? 102.750 54.315 28.441 1.00 46.23 72 VAL A N 1
ATOM 560 C CA . VAL A 1 72 ? 103.757 54.406 29.499 1.00 46.62 72 VAL A CA 1
ATOM 561 C C . VAL A 1 72 ? 103.587 53.241 30.495 1.00 47.42 72 VAL A C 1
ATOM 562 O O . VAL A 1 72 ? 102.481 52.985 30.990 1.00 47.98 72 VAL A O 1
ATOM 566 N N . LEU A 1 73 ? 104.646 52.500 30.751 1.00 47.21 73 LEU A N 1
ATOM 567 C CA . LEU A 1 73 ? 104.554 51.378 31.679 1.00 47.35 73 LEU A CA 1
ATOM 568 C C . LEU A 1 73 ? 105.256 51.782 32.978 1.00 48.25 73 LEU A C 1
ATOM 569 O O . LEU A 1 73 ? 106.375 52.249 32.958 1.00 47.35 73 LEU A O 1
ATOM 574 N N . LYS A 1 74 ? 104.567 51.637 34.096 1.00 48.53 74 LYS A N 1
ATOM 575 C CA . LYS A 1 74 ? 105.196 51.773 35.386 1.00 49.82 74 LYS A CA 1
ATOM 576 C C . LYS A 1 74 ? 105.145 50.455 36.188 1.00 49.64 74 LYS A C 1
ATOM 577 O O . LYS A 1 74 ? 104.169 50.181 36.894 1.00 49.52 74 LYS A O 1
ATOM 583 N N . ALA A 1 75 ? 106.193 49.645 36.056 1.00 49.19 75 ALA A N 1
ATOM 584 C CA . ALA A 1 75 ? 106.277 48.338 36.710 1.00 48.42 75 ALA A CA 1
ATOM 585 C C . ALA A 1 75 ? 106.383 48.511 38.213 1.00 48.53 75 ALA A C 1
ATOM 586 O O . ALA A 1 75 ? 107.144 49.373 38.701 1.00 48.83 75 ALA A O 1
ATOM 588 N N . PRO A 1 76 ? 105.643 47.679 38.954 1.00 47.90 76 PRO A N 1
ATOM 589 C CA . PRO A 1 76 ? 104.670 46.733 38.397 1.00 47.65 76 PRO A CA 1
ATOM 590 C C . PRO A 1 76 ? 103.240 47.140 38.721 1.00 48.01 76 PRO A C 1
ATOM 591 O O . PRO A 1 76 ? 102.541 46.394 39.391 1.00 48.58 76 PRO A O 1
ATOM 595 N N . ASP A 1 77 ? 102.814 48.320 38.298 1.00 47.75 77 ASP A N 1
ATOM 596 C CA . ASP A 1 77 ? 101.615 48.909 38.833 1.00 47.19 77 ASP A CA 1
ATOM 597 C C . ASP A 1 77 ? 100.621 49.292 37.769 1.00 48.01 77 ASP A C 1
ATOM 598 O O . ASP A 1 77 ? 99.411 49.019 37.922 1.00 47.50 77 ASP A O 1
ATOM 603 N N . SER A 1 78 ? 101.105 49.857 36.660 1.00 48.09 78 SER A N 1
ATOM 604 C CA . SER A 1 78 ? 100.179 50.397 35.717 1.00 48.39 78 SER A CA 1
ATOM 605 C C . SER A 1 78 ? 100.696 50.617 34.309 1.00 49.10 78 SER A C 1
ATOM 606 O O . SER A 1 78 ? 101.916 50.765 34.101 1.00 48.81 78 SER A O 1
ATOM 609 N N . ALA A 1 79 ? 99.718 50.670 33.369 1.00 48.43 79 ALA A N 1
ATOM 610 C CA . ALA A 1 79 ? 99.931 50.953 31.990 1.00 47.73 79 ALA A CA 1
ATOM 611 C C . ALA A 1 79 ? 99.035 52.121 31.632 1.00 48.53 79 ALA A C 1
ATOM 612 O O . ALA A 1 79 ? 97.801 52.053 31.881 1.00 50.78 79 ALA A O 1
ATOM 614 N N . HIS A 1 80 ? 99.601 53.183 31.051 1.00 47.35 80 HIS A N 1
ATOM 615 C CA A HIS A 1 80 ? 98.809 54.379 30.691 0.50 47.52 80 HIS A CA 1
ATOM 616 C CA B HIS A 1 80 ? 98.828 54.382 30.699 0.50 46.90 80 HIS A CA 1
ATOM 617 C C . HIS A 1 80 ? 98.857 54.582 29.175 1.00 46.94 80 HIS A C 1
ATOM 618 O O . HIS A 1 80 ? 99.936 54.755 28.595 1.00 47.60 80 HIS A O 1
ATOM 631 N N . TYR A 1 81 ? 97.699 54.521 28.519 1.00 46.22 81 TYR A N 1
ATOM 632 C CA . TYR A 1 81 ? 97.614 54.597 27.038 1.00 45.30 81 TYR A CA 1
ATOM 633 C C . TYR A 1 81 ? 97.097 55.956 26.663 1.00 45.33 81 TYR A C 1
ATOM 634 O O . TYR A 1 81 ? 96.096 56.375 27.247 1.00 47.06 81 TYR A O 1
ATOM 643 N N . SER A 1 82 ? 97.672 56.653 25.697 1.00 44.00 82 SER A N 1
ATOM 644 C CA . SER A 1 82 ? 97.059 57.922 25.372 1.00 44.65 82 SER A CA 1
ATOM 645 C C . SER A 1 82 ? 97.165 58.304 23.893 1.00 45.17 82 SER A C 1
ATOM 646 O O . SER A 1 82 ? 98.109 57.900 23.214 1.00 45.57 82 SER A O 1
ATOM 649 N N . ILE A 1 83 ? 96.176 59.055 23.404 1.00 44.67 83 ILE A N 1
ATOM 650 C CA . ILE A 1 83 ? 96.139 59.523 22.048 1.00 44.29 83 ILE A CA 1
ATOM 651 C C . ILE A 1 83 ? 96.023 61.028 22.041 1.00 45.09 83 ILE A C 1
ATOM 652 O O . ILE A 1 83 ? 95.132 61.530 22.671 1.00 44.74 83 ILE A O 1
ATOM 657 N N . LYS A 1 84 ? 96.897 61.747 21.353 1.00 47.18 84 LYS A N 1
ATOM 658 C CA . LYS A 1 84 ? 96.699 63.212 21.274 1.00 50.38 84 LYS A CA 1
ATOM 659 C C . LYS A 1 84 ? 95.619 63.578 20.245 1.00 51.43 84 LYS A C 1
ATO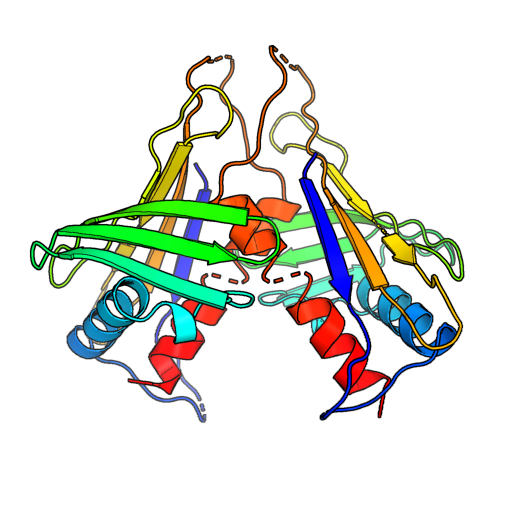M 660 O O . LYS A 1 84 ? 95.563 62.973 19.164 1.00 51.94 84 LYS A O 1
ATOM 664 N N . PRO A 1 85 ? 94.742 64.539 20.589 1.00 52.37 85 PRO A N 1
ATOM 665 C CA . PRO A 1 85 ? 93.702 64.853 19.669 1.00 53.51 85 PRO A CA 1
ATOM 666 C C . PRO A 1 85 ? 94.232 65.814 18.634 1.00 55.44 85 PRO A C 1
ATOM 667 O O . PRO A 1 85 ? 95.219 66.536 18.879 1.00 56.10 85 PRO A O 1
ATOM 671 N N . SER A 1 86 ? 93.532 65.835 17.513 1.00 56.47 86 SER A N 1
ATOM 672 C CA . SER A 1 86 ? 93.876 66.567 16.344 1.00 58.17 86 SER A CA 1
ATOM 673 C C . SER A 1 86 ? 92.601 67.249 15.903 1.00 59.07 86 SER A C 1
ATOM 674 O O . SER A 1 86 ? 91.540 67.121 16.542 1.00 59.00 86 SER A O 1
ATOM 677 N N . ALA A 1 87 ? 92.701 67.884 14.738 1.00 59.50 87 ALA A N 1
ATOM 678 C CA . ALA A 1 87 ? 91.576 68.502 14.080 1.00 60.16 87 ALA A CA 1
ATOM 679 C C . ALA A 1 87 ? 90.435 67.510 13.907 1.00 60.65 87 ALA A C 1
ATOM 680 O O . ALA A 1 87 ? 89.285 67.851 14.160 1.00 60.49 87 ALA A O 1
ATOM 682 N N . GLU A 1 88 ? 90.725 66.275 13.497 1.00 61.72 88 GLU A N 1
ATOM 683 C CA . GLU A 1 88 ? 89.583 65.405 13.155 1.00 62.26 88 GLU A CA 1
ATOM 684 C C . GLU A 1 88 ? 89.376 64.185 14.036 1.00 62.41 88 GLU A C 1
ATOM 685 O O . GLU A 1 88 ? 88.278 63.619 14.028 1.00 63.37 88 GLU A O 1
ATOM 688 N N . VAL A 1 89 ? 90.377 63.798 14.819 1.00 61.72 89 VAL A N 1
ATOM 689 C CA . VAL A 1 89 ? 90.122 62.793 15.830 1.00 61.60 89 VAL A CA 1
ATOM 690 C C . VAL A 1 89 ? 90.220 63.317 17.275 1.00 60.16 89 VAL A C 1
ATOM 691 O O . VAL A 1 89 ? 91.024 64.207 17.594 1.00 60.54 89 VAL A O 1
ATOM 695 N N . ALA A 1 90 ? 89.375 62.742 18.128 1.00 58.07 90 ALA A N 1
ATOM 696 C CA . ALA A 1 90 ? 89.333 63.077 19.543 1.00 55.37 90 ALA A CA 1
ATOM 697 C C . ALA A 1 90 ? 90.377 62.266 20.223 1.00 54.27 90 ALA A C 1
ATOM 698 O O . ALA A 1 90 ? 90.629 61.127 19.834 1.00 54.55 90 ALA A O 1
ATOM 700 N N . GLY A 1 91 ? 90.990 62.852 21.247 1.00 52.72 91 GLY A N 1
ATOM 701 C CA . GLY A 1 91 ? 92.055 62.188 21.930 1.00 50.99 91 GLY A CA 1
ATOM 702 C C . GLY A 1 91 ? 91.477 61.450 23.100 1.00 50.24 91 GLY A C 1
ATOM 703 O O . GLY A 1 91 ? 90.264 61.392 23.263 1.00 50.05 91 GLY A O 1
ATOM 704 N N . GLY A 1 92 ? 92.350 60.914 23.935 1.00 48.71 92 GLY A N 1
ATOM 705 C CA . GLY A 1 92 ? 91.898 60.358 25.153 1.00 48.52 92 GLY A CA 1
ATOM 706 C C . GLY A 1 92 ? 92.959 59.528 25.821 1.00 49.35 92 GLY A C 1
ATOM 707 O O . GLY A 1 92 ? 94.111 59.525 25.435 1.00 48.22 92 GLY A O 1
ATOM 708 N N . SER A 1 93 ? 92.561 58.821 26.855 1.00 50.49 93 SER A N 1
ATOM 709 C CA . SER A 1 93 ? 93.515 58.030 27.569 1.00 52.04 93 SER A CA 1
ATOM 710 C C . SER A 1 93 ? 92.832 56.851 28.229 1.00 52.02 93 SER A C 1
ATOM 711 O O . SER A 1 93 ? 91.620 56.869 28.465 1.00 51.13 93 SER A O 1
ATOM 714 N N . LEU A 1 94 ? 93.612 55.805 28.466 1.00 52.74 94 LEU A N 1
ATOM 715 C CA . LEU A 1 94 ? 93.142 54.673 29.233 1.00 53.68 94 LEU A CA 1
ATOM 716 C C . LEU A 1 94 ? 94.240 54.363 30.284 1.00 53.79 94 LEU A C 1
ATOM 717 O O . LEU A 1 94 ? 95.400 54.196 29.913 1.00 55.45 94 LEU A O 1
ATOM 722 N N . ASP A 1 95 ? 93.896 54.306 31.555 1.00 53.55 95 ASP A N 1
ATOM 723 C CA . ASP A 1 95 ? 94.813 53.861 32.618 1.00 54.11 95 ASP A CA 1
ATOM 724 C C . ASP A 1 95 ? 94.399 52.487 33.173 1.00 54.25 95 ASP A C 1
ATOM 725 O O . ASP A 1 95 ? 93.214 52.265 33.479 1.00 54.33 95 ASP A O 1
ATOM 736 N N . THR A 1 97 ? 95.427 50.013 36.285 1.00 54.54 97 THR A N 1
ATOM 737 C CA . THR A 1 97 ? 96.180 50.074 37.546 1.00 53.46 97 THR A CA 1
ATOM 738 C C . THR A 1 97 ? 95.913 48.844 38.349 1.00 51.63 97 THR A C 1
ATOM 739 O O . THR A 1 97 ? 94.770 48.492 38.535 1.00 52.14 97 THR A O 1
ATOM 743 N N . ILE A 1 98 ? 96.952 48.191 38.832 1.00 50.63 98 ILE A N 1
ATOM 744 C CA . ILE A 1 98 ? 96.759 46.977 39.602 1.00 50.24 98 ILE A CA 1
ATOM 745 C C . ILE A 1 98 ? 96.427 47.371 41.040 1.00 51.80 98 ILE A C 1
ATOM 746 O O . ILE A 1 98 ? 97.056 48.301 41.586 1.00 52.37 98 ILE A O 1
ATOM 751 N N . GLU A 1 99 ? 95.418 46.731 41.628 1.00 51.96 99 GLU A N 1
ATOM 752 C CA . GLU A 1 99 ? 95.111 46.963 43.029 1.00 53.46 99 GLU A CA 1
ATOM 753 C C . GLU A 1 99 ? 95.140 45.655 43.762 1.00 53.20 99 GLU A C 1
ATOM 754 O O . GLU A 1 99 ? 94.683 44.617 43.266 1.00 53.30 99 GLU A O 1
ATOM 760 N N . GLU A 1 100 ? 95.680 45.693 44.956 1.00 53.09 100 GLU A N 1
ATOM 761 C CA . GLU A 1 100 ? 95.814 44.491 45.732 1.00 53.89 100 GLU A CA 1
ATOM 762 C C . GLU A 1 100 ? 95.599 44.817 47.214 1.00 52.68 100 GLU A C 1
ATOM 763 O O . GLU A 1 100 ? 96.555 45.115 47.918 1.00 53.11 100 GLU A O 1
ATOM 769 N N . PRO A 1 101 ? 94.342 44.825 47.667 1.00 52.53 101 PRO A N 1
ATOM 770 C CA . PRO A 1 101 ? 93.942 45.062 49.085 1.00 51.95 101 PRO A CA 1
ATOM 771 C C . PRO A 1 101 ? 94.609 44.092 50.041 1.00 53.04 101 PRO A C 1
ATOM 772 O O . PRO A 1 101 ? 94.743 44.362 51.281 1.00 53.08 101 PRO A O 1
ATOM 776 N N . GLU A 1 102 ? 94.956 42.928 49.498 1.00 52.96 102 GLU A N 1
ATOM 777 C CA . GLU A 1 102 ? 95.546 41.853 50.308 1.00 53.56 102 GLU A CA 1
ATOM 778 C C . GLU A 1 102 ? 96.187 40.874 49.356 1.00 53.09 102 GLU A C 1
ATOM 779 O O . GLU A 1 102 ? 95.746 40.785 48.185 1.00 53.03 102 GLU A O 1
ATOM 785 N N . PRO A 1 103 ? 97.217 40.145 49.834 1.00 52.63 103 PRO A N 1
ATOM 786 C CA . PRO A 1 103 ? 97.987 39.275 48.941 1.00 52.65 103 PRO A CA 1
ATOM 787 C C . PRO A 1 103 ? 97.056 38.259 48.319 1.00 52.46 103 PRO A C 1
ATOM 788 O O . PRO A 1 103 ? 96.195 37.687 49.002 1.00 52.67 103 PRO A O 1
ATOM 792 N N . GLY A 1 104 ? 97.205 38.084 47.016 1.00 52.28 104 GLY A N 1
ATOM 793 C CA . GLY A 1 104 ? 96.330 37.227 46.243 1.00 51.53 104 GLY A CA 1
ATOM 794 C C . GLY A 1 104 ? 95.001 37.821 45.883 1.00 51.01 104 GLY A C 1
ATOM 795 O O . GLY A 1 104 ? 94.369 37.354 44.937 1.00 51.67 104 GLY A O 1
ATOM 796 N N . SER A 1 105 ? 94.557 38.844 46.605 1.00 50.56 105 SER A N 1
ATOM 797 C CA . SER A 1 105 ? 93.356 39.534 46.166 1.00 50.71 105 SER A CA 1
ATOM 798 C C . SER A 1 105 ? 93.687 40.665 45.196 1.00 49.75 105 SER A C 1
ATOM 799 O O . SER A 1 105 ? 94.172 41.698 45.597 1.00 49.24 105 SER A O 1
ATOM 802 N N . LEU A 1 106 ? 93.439 40.446 43.911 1.00 49.44 106 LEU A N 1
ATOM 803 C CA . LEU A 1 106 ? 93.920 41.377 42.857 1.00 48.59 106 LEU A CA 1
ATOM 804 C C . LEU A 1 106 ? 92.791 41.965 42.036 1.00 48.06 106 LEU A C 1
ATOM 805 O O . LEU A 1 106 ? 91.806 41.311 41.775 1.00 47.92 106 LEU A O 1
ATOM 810 N N . PHE A 1 107 ? 92.941 43.220 41.630 1.00 47.59 107 PHE A N 1
ATOM 811 C CA . PHE A 1 107 ? 91.925 43.927 40.882 1.00 46.48 107 PHE A CA 1
ATOM 812 C C . PHE A 1 107 ? 92.682 44.747 39.869 1.00 46.86 107 PHE A C 1
ATOM 813 O O . PHE A 1 107 ? 93.836 45.115 40.148 1.00 47.53 107 PHE A O 1
ATOM 821 N N . VAL A 1 108 ? 92.051 45.055 38.735 1.00 45.23 108 VAL A N 1
ATOM 822 C CA . VAL A 1 108 ? 92.580 46.033 37.844 1.00 45.42 108 VAL A CA 1
ATOM 823 C C . VAL A 1 108 ? 91.506 47.114 37.605 1.00 47.10 108 VAL A C 1
ATOM 824 O O . VAL A 1 108 ? 90.401 46.821 37.122 1.00 46.42 108 VAL A O 1
ATOM 828 N N . ARG A 1 109 ? 91.820 48.349 37.968 1.00 47.73 109 ARG A N 1
ATOM 829 C CA . ARG A 1 109 ? 90.989 49.494 37.663 1.00 48.47 109 ARG A CA 1
ATOM 830 C C . ARG A 1 109 ? 91.285 49.958 36.255 1.00 48.33 109 ARG A C 1
ATOM 831 O O . ARG A 1 109 ? 92.444 50.222 35.922 1.00 48.98 109 ARG A O 1
ATOM 839 N N . PHE A 1 110 ? 90.247 50.105 35.444 1.00 48.34 110 PHE A N 1
ATOM 840 C CA . PHE A 1 110 ? 90.362 50.674 34.089 1.00 48.07 110 PHE A CA 1
ATOM 841 C C . PHE A 1 110 ? 89.750 52.048 34.090 1.00 48.05 110 PHE A C 1
ATOM 842 O O . PHE A 1 110 ? 88.547 52.221 34.428 1.00 49.24 110 PHE A O 1
ATOM 850 N N . ALA A 1 111 ? 90.532 53.045 33.732 1.00 46.61 111 ALA A N 1
ATOM 851 C CA . ALA A 1 111 ? 89.972 54.415 33.766 1.00 45.93 111 ALA A CA 1
ATOM 852 C C . ALA A 1 111 ? 90.029 55.100 32.386 1.00 44.99 111 ALA A C 1
ATOM 853 O O . ALA A 1 111 ? 91.076 55.206 31.819 1.00 43.90 111 ALA A O 1
ATOM 855 N N . TYR A 1 112 ? 88.917 55.581 31.862 1.00 46.01 112 TYR A N 1
ATOM 856 C CA . TYR A 1 112 ? 88.934 56.152 30.517 1.00 47.50 112 TYR A CA 1
ATOM 857 C C . TYR A 1 112 ? 88.637 57.620 30.530 1.00 49.18 112 TYR A C 1
ATOM 858 O O . TYR A 1 112 ? 87.839 58.112 31.327 1.00 48.42 112 TYR A O 1
ATOM 867 N N . CYS A 1 113 ? 89.253 58.335 29.600 1.00 50.53 113 CYS A N 1
ATOM 868 C CA A CYS A 1 113 ? 89.059 59.774 29.408 0.50 51.70 113 CYS A CA 1
ATOM 869 C CA B CYS A 1 113 ? 88.835 59.698 29.382 0.50 51.21 113 CYS A CA 1
ATOM 870 C C . CYS A 1 113 ? 88.968 60.042 27.916 1.00 51.84 113 CYS A C 1
ATOM 871 O O . CYS A 1 113 ? 89.567 59.325 27.165 1.00 52.00 113 CYS A O 1
ATOM 876 N N . THR A 1 114 ? 88.309 61.132 27.531 1.00 52.62 114 THR A N 1
ATOM 877 C CA . THR A 1 114 ? 88.271 61.634 26.188 1.00 52.79 114 THR A CA 1
ATOM 878 C C . THR A 1 114 ? 88.682 63.107 26.300 1.00 53.59 114 THR A C 1
ATOM 879 O O . THR A 1 114 ? 88.180 63.782 27.161 1.00 53.00 114 THR A O 1
ATOM 883 N N . ARG A 1 115 ? 89.575 63.605 25.437 1.00 54.58 115 ARG A N 1
ATOM 884 C CA . ARG A 1 115 ? 89.732 65.062 25.285 1.00 57.21 115 ARG A CA 1
ATOM 885 C C . ARG A 1 115 ? 89.589 65.585 23.825 1.00 57.26 115 ARG A C 1
ATOM 886 O O . ARG A 1 115 ? 89.884 64.882 22.859 1.00 57.42 115 ARG A O 1
ATOM 894 N N . TYR A 1 116 ? 89.113 66.805 23.654 1.00 57.78 116 TYR A N 1
ATOM 895 C CA . TYR A 1 116 ? 89.075 67.389 22.301 1.00 58.82 116 TYR A CA 1
ATOM 896 C C . TYR A 1 116 ? 90.054 68.545 22.210 1.00 59.26 116 TYR A C 1
ATOM 897 O O . TYR A 1 116 ? 90.547 68.993 23.236 1.00 59.21 116 TYR A O 1
ATOM 906 N N . LEU A 1 117 ? 90.355 69.026 21.009 1.00 60.41 117 LEU A N 1
ATOM 907 C CA . LEU A 1 117 ? 91.140 70.256 20.905 1.00 62.10 117 LEU A CA 1
ATOM 908 C C . LEU A 1 117 ? 90.368 71.474 21.510 1.00 63.31 117 LEU A C 1
ATOM 909 O O . LEU A 1 117 ? 90.825 72.081 22.461 1.00 63.02 117 LEU A O 1
ATOM 911 N N . GLN A 1 118 ? 89.188 71.799 21.001 1.00 65.20 118 GLN A N 1
ATOM 912 C CA . GLN A 1 118 ? 88.326 72.804 21.641 1.00 67.74 118 GLN A CA 1
ATOM 913 C C . GLN A 1 118 ? 87.259 72.063 22.468 1.00 69.61 118 GLN A C 1
ATOM 914 O O . GLN A 1 118 ? 86.895 70.944 22.102 1.00 70.39 118 GLN A O 1
ATOM 915 N N . PRO A 1 119 ? 86.754 72.672 23.581 1.00 70.41 119 PRO A N 1
ATOM 916 C CA . PRO A 1 119 ? 85.939 71.929 24.563 1.00 70.76 119 PRO A CA 1
ATOM 917 C C . PRO A 1 119 ? 84.431 72.239 24.542 1.00 70.90 119 PRO A C 1
ATOM 918 O O . PRO A 1 119 ? 83.712 71.897 25.484 1.00 71.17 119 PRO A O 1
ATOM 922 N N . ASP A 1 122 ? 80.009 72.968 30.565 1.00 60.83 122 ASP A N 1
ATOM 923 C CA . ASP A 1 122 ? 79.333 71.680 30.499 1.00 60.78 122 ASP A CA 1
ATOM 924 C C . ASP A 1 122 ? 80.370 70.562 30.421 1.00 60.59 122 ASP A C 1
ATOM 925 O O . ASP A 1 122 ? 81.180 70.558 29.492 1.00 60.80 122 ASP A O 1
ATOM 927 N N . GLU A 1 123 ? 80.364 69.669 31.429 1.00 60.32 123 GLU A N 1
ATOM 928 C CA . GLU A 1 123 ? 81.159 68.423 31.475 1.00 59.42 123 GLU A CA 1
ATOM 929 C C . GLU A 1 123 ? 80.301 67.283 30.868 1.00 58.98 123 GLU A C 1
ATOM 930 O O . GLU A 1 123 ? 79.066 67.321 30.969 1.00 59.71 123 GLU A O 1
ATOM 932 N N . LEU A 1 124 ? 80.925 66.288 30.241 1.00 57.40 124 LEU A N 1
ATOM 933 C CA . LEU A 1 124 ? 80.192 65.437 29.274 1.00 56.12 124 LEU A CA 1
ATOM 934 C C . LEU A 1 124 ? 80.203 63.934 29.583 1.00 54.09 124 LEU A C 1
ATOM 935 O O . LEU A 1 124 ? 81.265 63.319 29.529 1.00 54.12 124 LEU A O 1
ATOM 940 N N . PRO A 1 125 ? 79.027 63.322 29.859 1.00 51.76 125 PRO A N 1
ATOM 941 C CA . PRO A 1 125 ? 79.117 61.898 30.228 1.00 49.87 125 PRO A CA 1
ATOM 942 C C . PRO A 1 125 ? 79.177 60.964 28.985 1.00 48.42 125 PRO A C 1
ATOM 943 O O . PRO A 1 125 ? 78.681 61.324 27.929 1.00 47.77 125 PRO A O 1
ATOM 947 N N . TYR A 1 126 ? 79.849 59.811 29.100 1.00 47.42 126 TYR A N 1
ATOM 948 C CA . TYR A 1 126 ? 79.664 58.715 28.170 1.00 46.44 126 TYR A CA 1
ATOM 949 C C . TYR A 1 126 ? 78.243 58.140 28.271 1.00 46.34 126 TYR A C 1
ATOM 950 O O . TYR A 1 126 ? 77.683 58.097 29.377 1.00 47.41 126 TYR A O 1
ATOM 959 N N . ASP A 1 127 ? 77.643 57.736 27.144 1.00 44.16 127 ASP A N 1
ATOM 960 C CA . ASP A 1 127 ? 76.401 56.956 27.171 1.00 42.83 127 ASP A CA 1
ATOM 961 C C . ASP A 1 127 ? 76.660 55.477 27.515 1.00 42.17 127 ASP A C 1
ATOM 962 O O . ASP A 1 127 ? 77.831 54.996 27.562 1.00 41.74 127 ASP A O 1
ATOM 967 N N . ALA A 1 128 ? 75.575 54.726 27.674 1.00 41.56 128 ALA A N 1
ATOM 968 C CA . ALA A 1 128 ? 75.746 53.373 28.206 1.00 41.49 128 ALA A CA 1
ATOM 969 C C . ALA A 1 128 ? 76.241 52.353 27.173 1.00 40.90 128 ALA A C 1
ATOM 970 O O . ALA A 1 128 ? 76.936 51.407 27.537 1.00 40.82 128 ALA A O 1
ATOM 972 N N . PHE A 1 129 ? 75.949 52.567 25.898 1.00 40.30 129 PHE A N 1
ATOM 973 C CA . PHE A 1 129 ? 76.589 51.757 24.850 1.00 40.83 129 PHE A CA 1
ATOM 974 C C . PHE A 1 129 ? 78.061 51.792 24.930 1.00 42.35 129 PHE A C 1
ATOM 975 O O . PHE A 1 129 ? 78.707 50.770 24.679 1.00 44.43 129 PHE A O 1
ATOM 983 N N . VAL A 1 130 ? 78.616 52.958 25.253 1.00 42.51 130 VAL A N 1
ATOM 984 C CA . VAL A 1 130 ? 80.050 53.061 25.385 1.00 42.37 130 VAL A CA 1
ATOM 985 C C . VAL A 1 130 ? 80.450 52.383 26.677 1.00 43.64 130 VAL A C 1
ATOM 986 O O . VAL A 1 130 ? 81.394 51.628 26.709 1.00 44.39 130 VAL A O 1
ATOM 990 N N . LYS A 1 131 ? 79.724 52.617 27.762 1.00 44.66 131 LYS A N 1
ATOM 991 C CA . LYS A 1 131 ? 80.145 51.988 29.029 1.00 45.22 131 LYS A CA 1
ATOM 992 C C . LYS A 1 131 ? 80.095 50.493 28.931 1.00 45.97 131 LYS A C 1
ATOM 993 O O . LYS A 1 131 ? 81.040 49.831 29.333 1.00 47.20 131 LYS A O 1
ATOM 999 N N . GLN A 1 132 ? 79.060 49.978 28.292 1.00 46.29 132 GLN A N 1
ATOM 1000 C CA . GLN A 1 132 ? 78.901 48.543 28.136 1.00 47.02 132 GLN A CA 1
ATOM 1001 C C . GLN A 1 132 ? 80.040 48.020 27.290 1.00 46.41 132 GLN A C 1
ATOM 1002 O O . GLN A 1 132 ? 80.589 46.984 27.609 1.00 46.99 132 GLN A O 1
ATOM 1008 N N . ALA A 1 133 ? 80.458 48.759 26.270 1.00 45.53 133 ALA A N 1
ATOM 1009 C CA . ALA A 1 133 ? 81.556 48.262 25.444 1.00 45.40 133 ALA A CA 1
ATOM 1010 C C . ALA A 1 133 ? 82.873 48.295 26.182 1.00 46.27 133 ALA A C 1
ATOM 1011 O O . ALA A 1 133 ? 83.734 47.439 25.950 1.00 47.37 133 ALA A O 1
ATOM 1013 N N . TYR A 1 134 ? 83.057 49.226 27.115 1.00 46.96 134 TYR A N 1
ATOM 1014 C CA . TYR A 1 134 ? 84.342 49.292 27.787 1.00 48.10 134 TYR A CA 1
ATOM 1015 C C . TYR A 1 134 ? 84.418 48.152 28.767 1.00 48.91 134 TYR A C 1
ATOM 1016 O O . TYR A 1 134 ? 85.441 47.469 28.857 1.00 49.62 134 TYR A O 1
ATOM 1025 N N . ILE A 1 135 ? 83.341 47.999 29.543 1.00 48.86 135 ILE A N 1
ATOM 1026 C CA . ILE A 1 135 ? 83.160 46.882 30.441 1.00 48.96 135 ILE A CA 1
ATOM 1027 C C . ILE A 1 135 ? 83.476 45.576 29.695 1.00 49.58 135 ILE A C 1
ATOM 1028 O O . ILE A 1 135 ? 84.334 44.820 30.103 1.00 50.01 135 ILE A O 1
ATOM 1032 N N . ALA A 1 136 ? 82.849 45.331 28.566 1.00 50.19 136 ALA A N 1
ATOM 1033 C CA . ALA A 1 136 ? 83.212 44.120 27.805 1.00 51.67 136 ALA A CA 1
ATOM 1034 C C . ALA A 1 136 ? 84.721 43.995 27.523 1.00 52.82 136 ALA A C 1
ATOM 1035 O O . ALA A 1 136 ? 85.310 42.933 27.708 1.00 53.52 136 ALA A O 1
ATOM 1045 N N . ASP A 1 138 ? 87.346 45.337 29.076 1.00 52.80 138 ASP A N 1
ATOM 1046 C CA . ASP A 1 138 ? 88.146 45.145 30.252 1.00 53.38 138 ASP A CA 1
ATOM 1047 C C . ASP A 1 138 ? 88.062 43.700 30.789 1.00 52.97 138 ASP A C 1
ATOM 1048 O O . ASP A 1 138 ? 89.072 43.087 31.128 1.00 53.09 138 ASP A O 1
ATOM 1053 N N . VAL A 1 139 ? 86.858 43.150 30.831 1.00 52.06 139 VAL A N 1
ATOM 1054 C CA . VAL A 1 139 ? 86.650 41.788 31.224 1.00 50.57 139 VAL A CA 1
ATOM 1055 C C . VAL A 1 139 ? 87.347 40.810 30.244 1.00 51.06 139 VAL A C 1
ATOM 1056 O O . VAL A 1 139 ? 88.064 39.900 30.680 1.00 52.09 139 VAL A O 1
ATOM 1060 N N . GLU A 1 140 ? 87.214 41.006 28.933 1.00 50.31 140 GLU A N 1
ATOM 1061 C CA . GLU A 1 140 ? 87.981 40.169 27.989 1.00 49.49 140 GLU A CA 1
ATOM 1062 C C . GLU A 1 140 ? 89.508 40.326 28.175 1.00 48.46 140 GLU A C 1
ATOM 1063 O O . GLU A 1 140 ? 90.236 39.362 28.042 1.00 48.72 140 GLU A O 1
ATOM 1067 N N . THR A 1 141 ? 89.989 41.506 28.544 1.00 46.95 141 THR A N 1
ATOM 1068 C CA . THR A 1 141 ? 91.402 41.665 28.725 1.00 47.53 141 THR A CA 1
ATOM 1069 C C . THR A 1 141 ? 91.888 40.807 29.910 1.00 48.07 141 THR A C 1
ATOM 1070 O O . THR A 1 141 ? 92.917 40.141 29.824 1.00 48.92 141 THR A O 1
ATOM 1074 N N . ILE A 1 142 ? 91.175 40.850 31.019 1.00 46.97 142 ILE A N 1
ATOM 1075 C CA . ILE A 1 142 ? 91.567 40.081 32.168 1.00 46.32 142 ILE A CA 1
ATOM 1076 C C . ILE A 1 142 ? 91.421 38.600 31.836 1.00 46.37 142 ILE A C 1
ATOM 1077 O O . ILE A 1 142 ? 92.217 37.774 32.286 1.00 47.41 142 ILE A O 1
ATOM 1082 N N . ALA A 1 143 ? 90.425 38.248 31.041 1.00 45.38 143 ALA A N 1
ATOM 1083 C CA . ALA A 1 143 ? 90.222 36.822 30.741 1.00 44.67 143 ALA A CA 1
ATOM 1084 C C . ALA A 1 143 ? 91.444 36.347 29.971 1.00 44.88 143 ALA A C 1
ATOM 1085 O O . ALA A 1 143 ? 92.005 35.315 30.299 1.00 45.27 143 ALA A O 1
ATOM 1087 N N . THR A 1 144 ? 91.860 37.108 28.956 1.00 44.75 144 THR A N 1
ATOM 1088 C CA . THR A 1 144 ? 93.021 36.758 28.164 1.00 45.63 144 THR A CA 1
ATOM 1089 C C . THR A 1 144 ? 94.323 36.602 29.006 1.00 46.70 144 THR A C 1
ATOM 1090 O O . THR A 1 144 ? 95.085 35.610 28.862 1.00 47.20 144 THR A O 1
ATOM 1094 N N . ILE A 1 145 ? 94.570 37.557 29.888 1.00 46.95 145 ILE A N 1
ATOM 1095 C CA . ILE A 1 145 ? 95.720 37.481 30.741 1.00 48.15 145 ILE A CA 1
ATOM 1096 C C . ILE A 1 145 ? 95.639 36.161 31.531 1.00 49.89 145 ILE A C 1
ATOM 1097 O O . ILE A 1 145 ? 96.567 35.333 31.496 1.00 49.92 145 ILE A O 1
ATOM 1102 N N . ARG A 1 146 ? 94.518 35.937 32.195 1.00 51.37 146 ARG A N 1
ATOM 1103 C CA . ARG A 1 146 ? 94.313 34.735 32.978 1.00 52.88 146 ARG A CA 1
ATOM 1104 C C . ARG A 1 146 ? 94.576 33.514 32.117 1.00 53.84 146 ARG A C 1
ATOM 1105 O O . ARG A 1 146 ? 95.127 32.556 32.591 1.00 54.35 146 ARG A O 1
ATOM 1113 N N . ASP A 1 147 ? 94.216 33.513 30.845 1.00 55.74 147 ASP A N 1
ATOM 1114 C CA . ASP A 1 147 ? 94.452 32.285 30.061 1.00 57.96 147 ASP A CA 1
ATOM 1115 C C . ASP A 1 147 ? 95.896 32.165 29.678 1.00 58.14 147 ASP A C 1
ATOM 1116 O O . ASP A 1 147 ? 96.417 31.090 29.681 1.00 58.40 147 ASP A O 1
ATOM 1121 N N . ARG A 1 148 ? 96.547 33.263 29.344 1.00 58.94 148 ARG A N 1
ATOM 1122 C CA . ARG A 1 148 ? 97.958 33.212 28.969 1.00 60.59 148 ARG A CA 1
ATOM 1123 C C . ARG A 1 148 ? 98.966 33.112 30.113 1.00 61.22 148 ARG A C 1
ATOM 1124 O O . ARG A 1 148 ? 100.055 32.632 29.880 1.00 61.02 148 ARG A O 1
ATOM 1132 N N . PHE A 1 149 ? 98.624 33.585 31.316 1.00 62.59 149 PHE A N 1
ATOM 1133 C CA . PHE A 1 149 ? 99.603 33.734 32.432 1.00 63.99 149 PHE A CA 1
ATOM 1134 C C . PHE A 1 149 ? 99.195 33.041 33.714 1.00 65.46 149 PHE A C 1
ATOM 1135 O O . PHE A 1 149 ? 99.946 33.027 34.679 1.00 65.96 149 PHE A O 1
ATOM 1143 N N . GLY A 1 150 ? 98.001 32.484 33.762 1.00 68.79 150 GLY A N 1
ATOM 1144 C CA . GLY A 1 150 ? 97.734 31.435 34.755 1.00 72.93 150 GLY A CA 1
ATOM 1145 C C . GLY A 1 150 ? 98.386 30.146 34.233 1.00 74.83 150 GLY A C 1
ATOM 1146 O O . GLY A 1 150 ? 98.729 29.271 35.052 1.00 75.44 150 GLY A O 1
ATOM 1147 N N . ALA A 1 151 ? 98.576 30.059 32.886 1.00 75.85 151 ALA A N 1
ATOM 1148 C CA . ALA A 1 151 ? 99.158 28.880 32.166 1.00 76.51 151 ALA A CA 1
ATOM 1149 C C . ALA A 1 151 ? 100.714 28.654 32.238 1.00 77.98 151 ALA A C 1
ATOM 1150 O O . ALA A 1 151 ? 101.541 29.592 32.301 1.00 78.74 151 ALA A O 1
ATOM 1160 N N . GLN B 1 2 ? 78.705 60.372 15.144 1.00 68.12 2 GLN B N 1
ATOM 1161 C CA . GLN B 1 2 ? 78.200 59.157 14.481 1.00 64.91 2 GLN B CA 1
ATOM 1162 C C . GLN B 1 2 ? 79.348 58.209 14.157 1.00 61.69 2 GLN B C 1
ATOM 1163 O O . GLN B 1 2 ? 80.304 58.607 13.528 1.00 62.29 2 GLN B O 1
ATOM 1169 N N . PHE B 1 3 ? 79.282 56.961 14.590 1.00 58.15 3 PHE B N 1
ATOM 1170 C CA . PHE B 1 3 ? 80.263 55.954 14.163 1.00 54.88 3 PHE B CA 1
ATOM 1171 C C . PHE B 1 3 ? 79.581 54.788 13.482 1.00 54.50 3 PHE B C 1
ATOM 1172 O O . PHE B 1 3 ? 78.612 54.273 13.971 1.00 54.53 3 PHE B O 1
ATOM 1180 N N . GLU B 1 4 ? 80.144 54.328 12.386 1.00 54.35 4 GLU B N 1
ATOM 1181 C CA . GLU B 1 4 ? 79.578 53.249 11.611 1.00 55.25 4 GLU B CA 1
ATOM 1182 C C . GLU B 1 4 ? 80.627 52.203 11.257 1.00 54.86 4 GLU B C 1
ATOM 1183 O O . GLU B 1 4 ? 81.730 52.553 10.850 1.00 55.25 4 GLU B O 1
ATOM 1189 N N . HIS B 1 5 ? 80.279 50.923 11.408 1.00 54.17 5 HIS 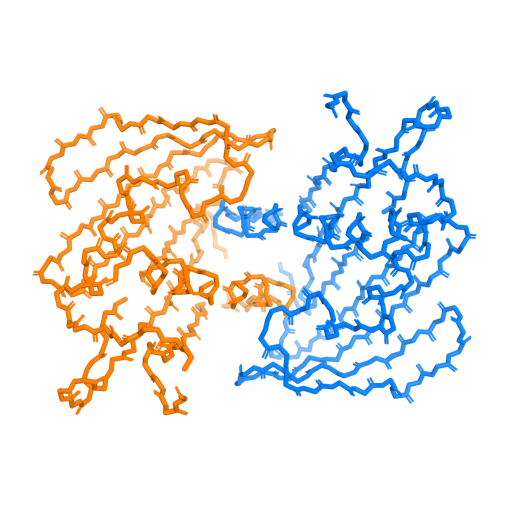B N 1
ATOM 1190 C CA . HIS B 1 5 ? 81.176 49.772 11.146 1.00 53.13 5 HIS B CA 1
ATOM 1191 C C . HIS B 1 5 ? 80.366 48.703 10.407 1.00 52.77 5 HIS B C 1
ATOM 1192 O O . HIS B 1 5 ? 79.257 48.347 10.837 1.00 53.40 5 HIS B O 1
ATOM 1199 N N . LEU B 1 6 ? 80.891 48.196 9.295 1.00 52.14 6 LEU B N 1
ATOM 1200 C CA . LEU B 1 6 ? 80.167 47.182 8.495 1.00 50.33 6 LEU B CA 1
ATOM 1201 C C . LEU B 1 6 ? 80.810 45.838 8.802 1.00 49.93 6 LEU B C 1
ATOM 1202 O O . LEU B 1 6 ? 82.016 45.722 8.725 1.00 51.03 6 LEU B O 1
ATOM 1207 N N . VAL B 1 7 ? 80.058 44.847 9.237 1.00 49.07 7 VAL B N 1
ATOM 1208 C CA . VAL B 1 7 ? 80.700 43.576 9.522 1.00 48.92 7 VAL B CA 1
ATOM 1209 C C . VAL B 1 7 ? 80.278 42.586 8.447 1.00 49.71 7 VAL B C 1
ATOM 1210 O O . VAL B 1 7 ? 79.079 42.416 8.198 1.00 50.70 7 VAL B O 1
ATOM 1214 N N . GLN B 1 8 ? 81.249 41.962 7.785 1.00 50.01 8 GLN B N 1
ATOM 1215 C CA . GLN B 1 8 ? 80.964 40.935 6.775 1.00 50.73 8 GLN B CA 1
ATOM 1216 C C . GLN B 1 8 ? 80.532 39.636 7.470 1.00 51.08 8 GLN B C 1
ATOM 1217 O O . GLN B 1 8 ? 81.232 39.138 8.354 1.00 51.79 8 GLN B O 1
ATOM 1223 N N . VAL B 1 9 ? 79.380 39.100 7.100 1.00 51.18 9 VAL B N 1
ATOM 1224 C CA . VAL B 1 9 ? 78.853 37.928 7.797 1.00 51.68 9 VAL B CA 1
ATOM 1225 C C . VAL B 1 9 ? 79.464 36.560 7.373 1.00 52.64 9 VAL B C 1
ATOM 1226 O O . VAL B 1 9 ? 79.818 35.754 8.244 1.00 52.30 9 VAL B O 1
ATOM 1230 N N . ASN B 1 10 ? 79.554 36.310 6.061 1.00 53.24 10 ASN B N 1
ATOM 1231 C CA . ASN B 1 10 ? 80.078 35.063 5.509 1.00 54.55 10 ASN B CA 1
ATOM 1232 C C . ASN B 1 10 ? 81.389 35.309 4.758 1.00 56.03 10 ASN B C 1
ATOM 1233 O O . ASN B 1 10 ? 81.580 36.409 4.230 1.00 56.94 10 ASN B O 1
ATOM 1238 N N . ASP B 1 11 ? 82.264 34.293 4.682 1.00 56.75 11 ASP B N 1
ATOM 1239 C CA . ASP B 1 11 ? 83.565 34.376 3.968 1.00 57.07 11 ASP B CA 1
ATOM 1240 C C . ASP B 1 11 ? 83.883 33.036 3.309 1.00 57.47 11 ASP B C 1
ATOM 1241 O O . ASP B 1 11 ? 83.116 32.097 3.465 1.00 57.89 11 ASP B O 1
ATOM 1243 N N . ARG B 1 12 ? 84.981 32.946 2.551 1.00 57.88 12 ARG B N 1
ATOM 1244 C CA . ARG B 1 12 ? 85.452 31.646 2.009 1.00 57.76 12 ARG B CA 1
ATOM 1245 C C . ARG B 1 12 ? 86.560 31.059 2.904 1.00 57.80 12 ARG B C 1
ATOM 1246 O O . ARG B 1 12 ? 87.659 31.626 3.038 1.00 57.66 12 ARG B O 1
ATOM 1248 N N . THR B 1 13 ? 86.230 29.921 3.521 1.00 57.66 13 THR B N 1
ATOM 1249 C CA . THR B 1 13 ? 87.017 29.297 4.601 1.00 57.35 13 THR B CA 1
ATOM 1250 C C . THR B 1 13 ? 86.783 27.765 4.677 1.00 57.09 13 THR B C 1
ATOM 1251 O O . THR B 1 13 ? 85.866 27.287 5.366 1.00 56.5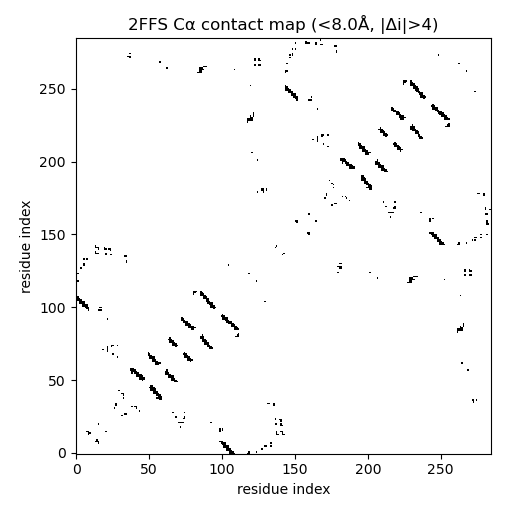3 13 THR B O 1
ATOM 1253 N N . ASP B 1 16 ? 85.927 25.871 7.745 1.00 65.93 16 ASP B N 1
ATOM 1254 C CA . ASP B 1 16 ? 85.974 25.885 9.208 1.00 66.03 16 ASP B CA 1
ATOM 1255 C C . ASP B 1 16 ? 84.700 26.477 9.831 1.00 66.09 16 ASP B C 1
ATOM 1256 O O . ASP B 1 16 ? 84.021 25.799 10.594 1.00 66.11 16 ASP B O 1
ATOM 1258 N N . LEU B 1 17 ? 84.375 27.727 9.496 1.00 66.16 17 LEU B N 1
ATOM 1259 C CA . LEU B 1 17 ? 83.205 28.426 10.067 1.00 66.11 17 LEU B CA 1
ATOM 1260 C C . LEU B 1 17 ? 81.844 28.162 9.343 1.00 65.94 17 LEU B C 1
ATOM 1261 O O . LEU B 1 17 ? 81.819 27.881 8.139 1.00 66.03 17 LEU B O 1
ATOM 1264 N N . PRO B 1 18 ? 80.708 28.237 10.078 1.00 65.46 18 PRO B N 1
ATOM 1265 C CA . PRO B 1 18 ? 79.399 28.022 9.432 1.00 64.67 18 PRO B CA 1
ATOM 1266 C C . PRO B 1 18 ? 78.840 29.223 8.626 1.00 63.02 18 PRO B C 1
ATOM 1267 O O . PRO B 1 18 ? 79.045 30.378 8.999 1.00 62.96 18 PRO B O 1
ATOM 1271 N N . VAL B 1 19 ? 78.129 28.904 7.541 1.00 61.24 19 VAL B N 1
ATOM 1272 C CA . VAL B 1 19 ? 77.495 29.855 6.615 1.00 59.95 19 VAL B CA 1
ATOM 1273 C C . VAL B 1 19 ? 76.117 30.262 7.153 1.00 59.55 19 VAL B C 1
ATOM 1274 O O . VAL B 1 19 ? 75.478 29.470 7.847 1.00 60.42 19 VAL B O 1
ATOM 1278 N N . LEU B 1 20 ? 75.639 31.462 6.806 1.00 58.01 20 LEU B N 1
ATOM 1279 C CA . LEU B 1 20 ? 74.370 31.998 7.327 1.00 56.48 20 LEU B CA 1
ATOM 1280 C C . LEU B 1 20 ? 73.440 32.485 6.208 1.00 55.34 20 LEU B C 1
ATOM 1281 O O . LEU B 1 20 ? 73.903 33.173 5.304 1.00 54.54 20 LEU B O 1
ATOM 1286 N N . ASP B 1 21 ? 72.151 32.136 6.258 1.00 54.23 21 ASP B N 1
ATOM 1287 C CA . ASP B 1 21 ? 71.178 32.750 5.350 1.00 53.82 21 ASP B CA 1
ATOM 1288 C C . ASP B 1 21 ? 70.603 34.003 6.013 1.00 53.50 21 ASP B C 1
ATOM 1289 O O . ASP B 1 21 ? 70.873 34.284 7.189 1.00 53.56 21 ASP B O 1
ATOM 1291 N N . ARG B 1 22 ? 69.810 34.753 5.263 1.00 52.62 22 ARG B N 1
ATOM 1292 C CA . ARG B 1 22 ? 69.333 36.032 5.721 1.00 52.70 22 ARG B CA 1
ATOM 1293 C C . ARG B 1 22 ? 68.398 35.915 6.933 1.00 52.23 22 ARG B C 1
ATOM 1294 O O . ARG B 1 22 ? 68.488 36.712 7.877 1.00 51.02 22 ARG B O 1
ATOM 1302 N N . LEU B 1 23 ? 67.510 34.921 6.901 1.00 51.86 23 LEU B N 1
ATOM 1303 C CA . LEU B 1 23 ? 66.572 34.728 7.995 1.00 52.05 23 LEU B CA 1
ATOM 1304 C C . LEU B 1 23 ? 67.282 34.223 9.283 1.00 51.41 23 LEU B C 1
ATOM 1305 O O . LEU B 1 23 ? 66.910 34.584 10.405 1.00 51.16 23 LEU B O 1
ATOM 1308 N N . GLN B 1 24 ? 68.366 33.472 9.100 1.00 50.62 24 GLN B N 1
ATOM 1309 C CA . GLN B 1 24 ? 69.141 32.978 10.208 1.00 49.06 24 GLN B CA 1
ATOM 1310 C C . GLN B 1 24 ? 69.851 34.116 10.832 1.00 48.70 24 GLN B C 1
ATOM 1311 O O . GLN B 1 24 ? 69.898 34.205 12.064 1.00 48.48 24 GLN B O 1
ATOM 131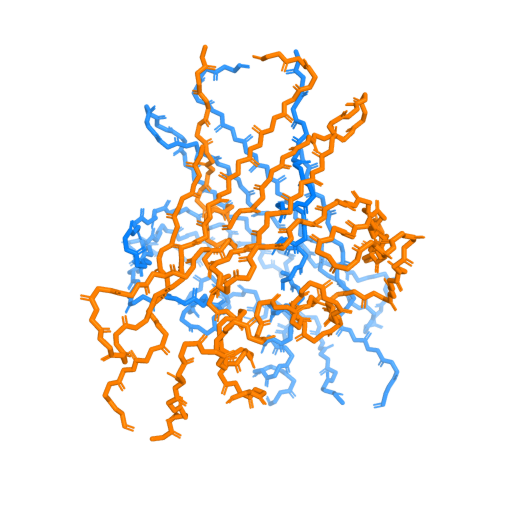7 N N . LEU B 1 25 ? 70.374 35.014 9.990 1.00 47.73 25 LEU B N 1
ATOM 1318 C CA . LEU B 1 25 ? 71.047 36.229 10.475 1.00 46.89 25 LEU B CA 1
ATOM 1319 C C . LEU B 1 25 ? 70.112 37.110 11.265 1.00 46.99 25 LEU B C 1
ATOM 1320 O O . LEU B 1 25 ? 70.476 37.605 12.346 1.00 47.87 25 LEU B O 1
ATOM 1325 N N . TRP B 1 26 ? 68.919 37.313 10.703 1.00 46.81 26 TRP B N 1
ATOM 1326 C CA . TRP B 1 26 ? 67.833 38.001 11.361 1.00 46.33 26 TRP B CA 1
ATOM 132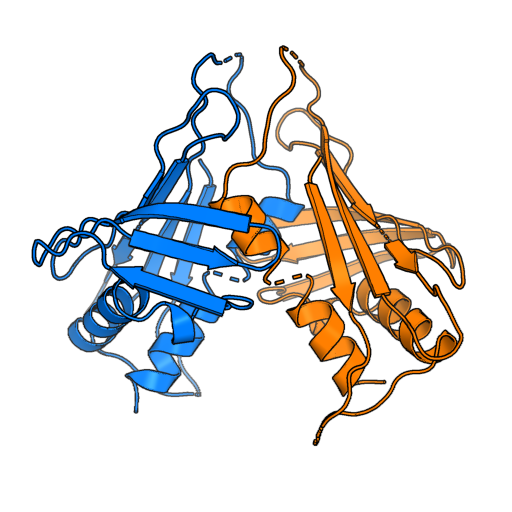7 C C . TRP B 1 26 ? 67.482 37.368 12.716 1.00 46.50 26 TRP B C 1
ATOM 1328 O O . TRP B 1 26 ? 67.305 38.059 13.686 1.00 46.57 26 TRP B O 1
ATOM 1339 N N . GLU B 1 27 ? 67.380 36.050 12.795 1.00 47.23 27 GLU B N 1
ATOM 1340 C CA . GLU B 1 27 ? 67.050 35.421 14.088 1.00 47.15 27 GLU B CA 1
ATOM 1341 C C . GLU B 1 27 ? 68.148 35.772 15.067 1.00 47.82 27 GLU B C 1
ATOM 1342 O O . GLU B 1 27 ? 67.895 36.018 16.239 1.00 49.19 27 GLU B O 1
ATOM 1344 N N . GLY B 1 28 ? 69.373 35.844 14.577 1.00 47.31 28 GLY B N 1
ATOM 1345 C CA . GLY B 1 28 ? 70.456 36.299 15.403 1.00 47.80 28 GLY B CA 1
ATOM 1346 C C . GLY B 1 28 ? 70.223 37.675 16.049 1.00 48.27 28 GLY B C 1
ATOM 1347 O O . GLY B 1 28 ? 70.482 37.844 17.246 1.00 48.28 28 GLY B O 1
ATOM 1348 N N . LEU B 1 29 ? 69.752 38.653 15.261 1.00 48.01 29 LEU B N 1
ATOM 1349 C CA . LEU B 1 29 ? 69.556 40.017 15.759 1.00 47.55 29 LEU B CA 1
ATOM 1350 C C . LEU B 1 29 ? 68.441 40.029 16.790 1.00 48.79 29 LEU B C 1
ATOM 1351 O O . LEU B 1 29 ? 68.510 40.761 17.782 1.00 49.86 29 LEU B O 1
ATOM 1356 N N . VAL B 1 30 ? 67.401 39.220 16.550 1.00 47.91 30 VAL B N 1
ATOM 1357 C CA . VAL B 1 30 ? 66.308 39.086 17.477 1.00 47.66 30 VAL B CA 1
ATOM 1358 C C . VAL B 1 30 ? 66.896 38.522 18.802 1.00 48.34 30 VAL B C 1
ATOM 1359 O O . VAL B 1 30 ? 66.701 39.055 19.901 1.00 48.00 30 VAL B O 1
ATOM 1363 N N . CYS B 1 31 ? 67.654 37.454 18.662 1.00 49.09 31 CYS B N 1
ATOM 1364 C CA . CYS B 1 31 ? 68.260 36.815 19.786 1.00 49.40 31 CYS B CA 1
ATOM 1365 C C . CYS B 1 31 ? 69.080 37.774 20.648 1.00 50.67 31 CYS B C 1
ATOM 1366 O O . CYS B 1 31 ? 69.133 37.641 21.890 1.00 49.90 31 CYS B O 1
ATOM 1369 N N . ARG B 1 32 ? 69.715 38.739 19.975 1.00 51.35 32 ARG B N 1
ATOM 1370 C CA . ARG B 1 32 ? 70.598 39.662 20.619 1.00 52.57 32 ARG B CA 1
ATOM 1371 C C . ARG B 1 32 ? 69.725 40.592 21.445 1.00 51.92 32 ARG B C 1
ATOM 1372 O O . ARG B 1 32 ? 70.063 40.887 22.557 1.00 52.46 32 ARG B O 1
ATOM 1380 N N . ALA B 1 33 ? 68.595 41.003 20.888 1.00 51.52 33 ALA B N 1
ATOM 1381 C CA . ALA B 1 33 ? 67.591 41.803 21.575 1.00 51.45 33 ALA B CA 1
ATOM 1382 C C . ALA B 1 33 ? 66.835 41.097 22.735 1.00 51.33 33 ALA B C 1
ATOM 1383 O O . ALA B 1 33 ? 66.610 41.702 23.780 1.00 51.41 33 ALA B O 1
ATOM 1385 N N . ARG B 1 34 ? 66.444 39.838 22.547 1.00 51.09 34 ARG B N 1
ATOM 1386 C CA . ARG B 1 34 ? 65.634 39.129 23.558 1.00 50.86 34 ARG B CA 1
ATOM 1387 C C . ARG B 1 34 ? 66.428 38.316 24.569 1.00 51.91 34 ARG B C 1
ATOM 1388 O O . ARG B 1 34 ? 65.923 37.960 25.627 1.00 52.74 34 ARG B O 1
ATOM 1396 N N . GLU B 1 35 ? 67.669 37.995 24.230 1.00 52.70 35 GLU B N 1
ATOM 1397 C CA . GLU B 1 35 ? 68.474 37.115 25.044 1.00 53.08 35 GLU B CA 1
ATOM 1398 C C . GLU B 1 35 ? 69.877 37.680 25.159 1.00 52.56 35 GLU B C 1
ATOM 1399 O O . GLU B 1 35 ? 70.849 37.026 24.794 1.00 52.59 35 GLU B O 1
ATOM 1405 N N . PRO B 1 36 ? 70.004 38.901 25.701 1.00 52.85 36 PRO B N 1
ATOM 1406 C CA . PRO B 1 36 ? 71.297 39.569 25.780 1.00 52.80 36 PRO B CA 1
ATOM 1407 C C . PRO B 1 36 ? 72.355 38.834 26.656 1.00 52.92 36 PRO B C 1
ATOM 1408 O O . PRO B 1 36 ? 73.556 39.105 26.535 1.00 52.75 36 PRO B O 1
ATOM 1412 N N . GLN B 1 37 ? 71.952 37.882 27.485 1.00 53.18 37 GLN B N 1
ATOM 1413 C CA . GLN B 1 37 ? 72.978 37.145 28.272 1.00 54.23 37 GLN B CA 1
ATOM 1414 C C . GLN B 1 37 ? 73.971 36.396 27.358 1.00 54.44 37 GLN B C 1
ATOM 1415 O O . GLN B 1 37 ? 75.025 36.007 27.803 1.00 54.70 37 GLN B O 1
ATOM 1421 N N . TYR B 1 38 ? 73.628 36.185 26.097 1.00 55.17 38 TYR B N 1
ATOM 1422 C CA . TYR B 1 38 ? 74.493 35.416 25.202 1.00 55.52 38 TYR B CA 1
ATOM 1423 C C . TYR B 1 38 ? 75.468 36.357 24.498 1.00 56.00 38 TYR B C 1
ATOM 1424 O O . TYR B 1 38 ? 76.403 35.907 23.851 1.00 57.30 38 TYR B O 1
ATOM 1432 N N . PHE B 1 39 ? 75.266 37.665 24.627 1.00 55.97 39 PHE B N 1
ATOM 1433 C CA . PHE B 1 39 ? 76.098 38.650 23.920 1.00 55.70 39 PHE B CA 1
ATOM 1434 C C . PHE B 1 39 ? 76.714 39.725 24.786 1.00 56.15 39 PHE B C 1
ATOM 1435 O O . PHE B 1 39 ? 77.494 40.527 24.290 1.00 55.88 39 PHE B O 1
ATOM 1443 N N . VAL B 1 40 ? 76.280 39.839 26.037 1.00 56.39 40 VAL B N 1
ATOM 1444 C CA . VAL B 1 40 ? 76.765 40.951 26.810 1.00 56.86 40 VAL B CA 1
ATOM 1445 C C . VAL B 1 40 ? 77.652 40.444 27.938 1.00 57.46 40 VAL B C 1
ATOM 1446 O O . VAL B 1 40 ? 77.172 39.900 28.936 1.00 57.79 40 VAL B O 1
ATOM 1450 N N . VAL B 1 41 ? 78.957 40.547 27.685 1.00 57.57 41 VAL B N 1
ATOM 1451 C CA . VAL B 1 41 ? 79.965 40.267 28.665 1.00 58.07 41 VAL B CA 1
ATOM 1452 C C . VAL B 1 41 ? 79.759 41.199 29.877 1.00 58.46 41 VAL B C 1
ATOM 1453 O O . VAL B 1 41 ? 79.709 42.444 29.751 1.00 57.92 41 VAL B O 1
ATOM 1457 N N . GLY B 1 42 ? 79.608 40.570 31.038 1.00 58.04 42 GLY B N 1
ATOM 1458 C CA . GLY B 1 42 ? 79.464 41.313 32.244 1.00 58.70 42 GLY B CA 1
ATOM 1459 C C . GLY B 1 42 ? 78.081 41.284 32.832 1.00 59.37 42 GLY B C 1
ATOM 1460 O O . GLY B 1 42 ? 77.946 41.414 34.053 1.00 60.24 42 GLY B O 1
ATOM 1461 N N . LEU B 1 43 ? 77.061 41.114 31.986 1.00 59.08 43 LEU B N 1
ATOM 1462 C CA . LEU B 1 43 ? 75.667 41.184 32.412 1.00 58.80 43 LEU B CA 1
ATOM 1463 C C . LEU B 1 43 ? 75.406 40.269 33.592 1.00 59.05 43 LEU B C 1
ATOM 1464 O O . LEU B 1 43 ? 75.911 39.152 33.611 1.00 59.47 43 LEU B O 1
ATOM 1469 N N . GLU B 1 44 ? 74.607 40.729 34.557 1.00 58.85 44 GLU B N 1
ATOM 1470 C CA . GLU B 1 44 ? 74.321 39.942 35.756 1.00 58.93 44 GLU B CA 1
ATOM 1471 C C . GLU B 1 44 ? 72.890 39.424 35.704 1.00 57.79 44 GLU B C 1
ATOM 1472 O O . GLU B 1 44 ? 72.601 38.307 36.140 1.00 57.69 44 GLU B O 1
ATOM 1478 N N . ARG B 1 45 ? 71.994 40.253 35.182 1.00 56.81 45 ARG B N 1
ATOM 1479 C CA . ARG B 1 45 ? 70.643 39.820 34.846 1.00 55.64 45 ARG B CA 1
ATOM 1480 C C . ARG B 1 45 ? 69.958 40.889 34.001 1.00 55.00 45 ARG B C 1
ATOM 1481 O O . ARG B 1 45 ? 70.544 41.955 33.735 1.00 53.91 45 ARG B O 1
ATOM 1484 N N . PHE B 1 46 ? 68.747 40.591 33.537 1.00 54.32 46 PHE B N 1
ATOM 1485 C CA . PHE B 1 46 ? 68.011 41.550 32.749 1.00 53.90 46 PHE B CA 1
ATOM 1486 C C . PHE B 1 46 ? 66.546 41.255 32.823 1.00 54.24 46 PHE B C 1
ATOM 1487 O O . PHE B 1 46 ? 66.156 40.098 33.014 1.00 54.42 46 PHE B O 1
ATOM 1495 N N . GLU B 1 47 ? 65.726 42.294 32.674 1.00 54.31 47 GLU B N 1
ATOM 1496 C CA . GLU B 1 47 ? 64.276 42.109 32.590 1.00 54.30 47 GLU B CA 1
ATOM 1497 C C . GLU B 1 47 ? 63.801 42.543 31.229 1.00 54.69 47 GLU B C 1
ATOM 1498 O O . GLU B 1 47 ? 64.390 43.404 30.568 1.00 55.25 47 GLU B O 1
ATOM 1500 N N . ILE B 1 48 ? 62.730 41.934 30.780 1.00 54.84 48 ILE B N 1
ATOM 1501 C CA . ILE B 1 48 ? 62.016 42.521 29.677 1.00 54.34 48 ILE B CA 1
ATOM 1502 C C . ILE B 1 48 ? 60.812 43.159 30.362 1.00 53.36 48 ILE B C 1
ATOM 1503 O O . ILE B 1 48 ? 59.911 42.451 30.727 1.00 53.18 48 ILE B O 1
ATOM 1508 N N . LEU B 1 49 ? 60.852 44.478 30.572 1.00 52.54 49 LEU B N 1
ATOM 1509 C CA . LEU B 1 49 ? 59.811 45.208 31.300 1.00 52.38 49 LEU B CA 1
ATOM 1510 C C . LEU B 1 49 ? 58.520 45.341 30.485 1.00 52.35 49 LEU B C 1
ATOM 1511 O O . LEU B 1 49 ? 57.417 45.187 31.025 1.00 51.86 49 LEU B O 1
ATOM 1516 N N . VAL B 1 50 ? 58.658 45.638 29.189 1.00 52.17 50 VAL B N 1
ATOM 1517 C CA . VAL B 1 50 ? 57.512 45.698 28.295 1.00 52.04 50 VAL B CA 1
ATOM 1518 C C . VAL B 1 50 ? 57.904 44.943 27.043 1.00 52.87 50 VAL B C 1
ATOM 1519 O O . VAL B 1 50 ? 59.042 45.088 26.531 1.00 52.64 50 VAL B O 1
ATOM 1523 N N . ASP B 1 51 ? 56.980 44.085 26.597 1.00 53.05 51 ASP B N 1
ATOM 1524 C CA . ASP B 1 51 ? 57.169 43.296 25.383 1.00 53.64 51 ASP B CA 1
ATOM 1525 C C . ASP B 1 51 ? 55.962 43.470 24.493 1.00 53.83 51 ASP B C 1
ATOM 1526 O O . ASP B 1 51 ? 54.971 42.789 24.708 1.00 53.66 51 ASP B O 1
ATOM 1531 N N . ASP B 1 52 ? 56.058 44.371 23.503 1.00 54.35 52 ASP B N 1
ATOM 1532 C CA . ASP B 1 52 ? 55.021 44.542 22.457 1.00 55.11 52 ASP B CA 1
ATOM 1533 C C . ASP B 1 52 ? 55.371 43.797 21.162 1.00 54.56 52 ASP B C 1
ATOM 1534 O O . ASP B 1 52 ? 54.860 44.154 20.103 1.00 53.37 52 ASP B O 1
ATOM 1539 N N . GLY B 1 53 ? 56.280 42.818 21.220 1.00 54.56 53 GLY B N 1
ATOM 1540 C CA . GLY B 1 53 ? 56.571 42.002 20.020 1.00 54.45 53 GLY B CA 1
ATOM 1541 C C . GLY B 1 53 ? 57.748 42.526 19.230 1.00 54.15 53 GLY B C 1
ATOM 1542 O O . GLY B 1 53 ? 58.857 42.024 19.380 1.00 55.06 53 GLY B O 1
ATOM 1543 N N . ASP B 1 54 ? 57.492 43.537 18.407 1.00 53.50 54 ASP B N 1
ATOM 1544 C CA . ASP B 1 54 ? 58.515 44.275 17.680 1.00 53.82 54 ASP B CA 1
ATOM 1545 C C . ASP B 1 54 ? 59.103 45.477 18.474 1.00 53.32 54 ASP B C 1
ATOM 1546 O O . ASP B 1 54 ? 59.883 46.251 17.956 1.00 52.78 54 ASP B O 1
ATOM 1551 N N . ARG B 1 55 ? 58.681 45.661 19.711 1.00 53.42 55 ARG B N 1
ATOM 1552 C CA . ARG B 1 55 ? 59.030 46.852 20.460 1.00 54.28 55 ARG B CA 1
ATOM 1553 C C . ARG B 1 55 ? 59.227 46.365 21.892 1.00 53.96 55 ARG B C 1
ATOM 1554 O O . ARG B 1 55 ? 58.278 45.835 22.491 1.00 54.74 55 ARG B O 1
ATOM 1557 N N . LEU B 1 56 ? 60.447 46.495 22.413 1.00 53.06 56 LEU B N 1
ATOM 1558 C CA . LEU B 1 56 ? 60.789 46.057 23.774 1.00 53.13 56 LEU B CA 1
ATOM 1559 C C . LEU B 1 56 ? 61.363 47.190 24.651 1.00 53.28 56 LEU B C 1
ATOM 1560 O O . LEU B 1 56 ? 62.161 48.009 24.192 1.00 54.41 56 LEU B O 1
ATOM 1565 N N . HIS B 1 57 ? 61.002 47.207 25.921 1.00 52.55 57 HIS B N 1
ATOM 1566 C CA . HIS B 1 57 ? 61.645 48.084 26.875 1.00 53.09 57 HIS B CA 1
ATOM 1567 C C . HIS B 1 57 ? 62.315 47.181 27.904 1.00 52.59 57 HIS B C 1
ATOM 1568 O O . HIS B 1 57 ? 61.630 46.344 28.523 1.00 52.86 57 HIS B O 1
ATOM 1575 N N . ARG B 1 58 ? 63.626 47.337 28.084 1.00 52.28 58 ARG B N 1
ATOM 1576 C CA . ARG B 1 58 ? 64.432 46.422 28.931 1.00 52.98 58 ARG B CA 1
ATOM 1577 C C . ARG B 1 58 ? 65.235 47.059 30.089 1.00 53.41 58 ARG B C 1
ATOM 1578 O O . ARG B 1 58 ? 65.633 48.232 30.051 1.00 53.37 58 ARG B O 1
ATOM 1586 N N . ARG B 1 59 ? 65.492 46.272 31.122 1.00 53.38 59 ARG B N 1
ATOM 1587 C CA . ARG B 1 59 ? 66.485 46.679 32.094 1.00 53.77 59 ARG B CA 1
ATOM 1588 C C . ARG B 1 59 ? 67.661 45.718 32.020 1.00 53.98 59 ARG B C 1
ATOM 1589 O O . ARG B 1 59 ? 67.461 44.486 31.953 1.00 53.66 59 ARG B O 1
ATOM 1597 N N . LEU B 1 60 ? 68.862 46.312 31.977 1.00 53.91 60 LEU B N 1
ATOM 1598 C CA . LEU B 1 60 ? 70.129 45.600 31.940 1.00 54.67 60 LEU B CA 1
ATOM 1599 C C . LEU B 1 60 ? 70.915 45.829 33.219 1.00 54.72 60 LEU B C 1
ATOM 1600 O O . LEU B 1 60 ? 71.211 46.977 33.563 1.00 54.62 60 LEU B O 1
ATOM 1605 N N . TYR B 1 61 ? 71.250 44.752 33.930 1.00 54.97 61 TYR B N 1
ATOM 1606 C CA . TYR B 1 61 ? 72.054 44.872 35.154 1.00 55.67 61 TYR B CA 1
ATOM 1607 C C . TYR B 1 61 ? 73.500 44.470 34.881 1.00 56.19 61 TYR B C 1
ATOM 1608 O O . TYR B 1 61 ? 73.811 43.260 34.832 1.00 56.21 61 TYR B O 1
ATOM 1617 N N . LEU B 1 62 ? 74.356 45.485 34.692 1.00 56.23 62 LEU B N 1
ATOM 1618 C CA . LEU B 1 62 ? 75.796 45.294 34.506 1.00 56.94 62 LEU B CA 1
ATOM 1619 C C . LEU B 1 62 ? 76.511 45.601 35.823 1.00 57.95 62 LEU B C 1
ATOM 1620 O O . LEU B 1 62 ? 75.920 46.244 36.705 1.00 58.40 62 LEU B O 1
ATOM 1623 N N . PRO B 1 63 ? 77.782 45.155 35.987 1.00 58.72 63 PRO B N 1
ATOM 1624 C CA . PRO B 1 63 ? 78.433 45.442 37.297 1.00 58.65 63 PRO B CA 1
ATOM 1625 C C . PRO B 1 63 ? 78.574 46.956 37.557 1.00 58.32 63 PRO B C 1
ATOM 1626 O O . PRO B 1 63 ? 79.098 47.715 36.692 1.00 58.22 63 PRO B O 1
ATOM 1630 N N . GLY B 1 64 ? 78.096 47.377 38.729 1.00 57.53 64 GLY B N 1
ATOM 1631 C CA . GLY B 1 64 ? 78.057 48.792 39.101 1.00 56.93 64 GLY B CA 1
ATOM 1632 C C . GLY B 1 64 ? 77.289 49.709 38.150 1.00 56.77 64 GLY B C 1
ATOM 1633 O O . GLY B 1 64 ? 77.543 50.911 38.132 1.00 56.39 64 GLY B O 1
ATOM 1634 N N . LEU B 1 65 ? 76.335 49.160 37.381 1.00 56.16 65 LEU B N 1
ATOM 1635 C CA . LEU B 1 65 ? 75.541 49.986 36.495 1.00 55.92 65 LEU B CA 1
ATOM 1636 C C . LEU B 1 65 ? 74.224 49.347 35.989 1.00 55.88 65 LEU B C 1
ATOM 1637 O O . LEU B 1 65 ? 74.238 48.257 35.352 1.00 56.15 65 LEU B O 1
ATOM 1642 N N . VAL B 1 66 ? 73.095 50.040 36.213 1.00 54.84 66 VAL B N 1
ATOM 1643 C CA . VAL B 1 66 ? 71.812 49.651 35.581 1.00 53.86 66 VAL B CA 1
ATOM 1644 C C . VAL B 1 66 ? 71.379 50.563 34.428 1.00 53.90 66 VAL B C 1
ATOM 1645 O O . VAL B 1 66 ? 71.380 51.790 34.556 1.00 53.22 66 VAL B O 1
ATOM 1649 N N . VAL B 1 67 ? 71.021 49.925 33.305 1.00 53.86 67 VAL B N 1
ATOM 1650 C CA . VAL B 1 67 ? 70.649 50.582 32.055 1.00 53.84 67 VAL B CA 1
ATOM 1651 C C . VAL B 1 67 ? 69.228 50.166 31.660 1.00 53.97 67 VAL B C 1
ATOM 1652 O O . VAL B 1 67 ? 68.925 48.969 31.596 1.00 54.03 67 VAL B O 1
ATOM 1656 N N . GLU B 1 68 ? 68.374 51.149 31.371 1.00 53.67 68 GLU B N 1
ATOM 1657 C CA . GLU B 1 68 ? 67.106 50.895 30.689 1.00 53.65 68 GLU B CA 1
ATOM 1658 C C . GLU B 1 68 ? 67.173 51.346 29.232 1.00 53.80 68 GLU B C 1
ATOM 1659 O O . GLU B 1 68 ? 67.726 52.399 28.932 1.00 54.77 68 GLU B O 1
ATOM 1661 N N . ASP B 1 69 ? 66.661 50.524 28.314 1.00 53.47 69 ASP B N 1
ATOM 1662 C CA . ASP B 1 69 ? 66.599 50.909 26.923 1.00 52.64 69 ASP B CA 1
ATOM 1663 C C . ASP B 1 69 ? 65.342 50.422 26.235 1.00 51.62 69 ASP B C 1
ATOM 1664 O O . ASP B 1 69 ? 64.548 49.674 26.825 1.00 50.76 69 ASP B O 1
ATOM 1669 N N . GLU B 1 70 ? 65.163 50.885 24.994 1.00 50.41 70 GLU B N 1
ATOM 1670 C CA . GLU B 1 70 ? 64.061 50.492 24.132 1.00 48.73 70 GLU B CA 1
ATOM 1671 C C . GLU B 1 70 ? 64.714 49.909 22.926 1.00 48.13 70 GLU B C 1
ATOM 1672 O O . GLU B 1 70 ? 65.794 50.349 22.532 1.00 47.95 70 GLU B O 1
ATOM 1675 N N . VAL B 1 71 ? 64.102 48.872 22.364 1.00 47.62 71 VAL B N 1
ATOM 1676 C CA . VAL B 1 71 ? 64.623 48.199 21.188 1.00 46.62 71 VAL B CA 1
ATOM 1677 C C . VAL B 1 71 ? 63.455 48.048 20.255 1.00 47.11 71 VAL B C 1
ATOM 1678 O O . VAL B 1 71 ? 62.388 47.566 20.690 1.00 48.13 71 VAL B O 1
ATOM 1682 N N . VAL B 1 72 ? 63.629 48.473 19.006 1.00 45.80 72 VAL B N 1
ATOM 1683 C CA . VAL B 1 72 ? 62.610 48.372 18.030 1.00 46.07 72 VAL B CA 1
ATOM 1684 C C . VAL B 1 72 ? 63.063 47.401 16.964 1.00 47.49 72 VAL B C 1
ATOM 1685 O O . VAL B 1 72 ? 64.143 47.561 16.369 1.00 47.84 72 VAL B O 1
ATOM 1689 N N . LEU B 1 73 ? 62.251 46.383 16.700 1.00 47.85 73 LEU B N 1
ATOM 1690 C CA . LEU B 1 73 ? 62.638 45.381 15.703 1.00 47.78 73 LEU B CA 1
ATOM 1691 C C . LEU B 1 73 ? 61.805 45.515 14.440 1.00 48.52 73 LEU B C 1
ATOM 1692 O O . LEU B 1 73 ? 60.580 45.568 14.483 1.00 47.61 73 LEU B O 1
ATOM 1697 N N . LYS B 1 74 ? 62.505 45.590 13.319 1.00 48.86 74 LYS B N 1
ATOM 1698 C CA . LYS B 1 74 ? 61.849 45.572 12.048 1.00 49.94 74 LYS B CA 1
ATOM 1699 C C . LYS B 1 74 ? 62.308 44.396 11.194 1.00 49.28 74 LYS B C 1
ATOM 1700 O O . LYS B 1 74 ? 63.343 44.439 10.516 1.00 48.87 74 LYS B O 1
ATOM 1706 N N . ALA B 1 75 ? 61.493 43.356 11.237 1.00 48.61 75 ALA B N 1
ATOM 1707 C CA . ALA B 1 75 ? 61.764 42.145 10.501 1.00 48.22 75 ALA B CA 1
ATOM 1708 C C . ALA B 1 75 ? 61.585 42.302 9.000 1.00 48.05 75 ALA B C 1
ATOM 1709 O O . ALA B 1 75 ? 60.647 42.941 8.542 1.00 47.88 75 ALA B O 1
ATOM 1711 N N . PRO B 1 76 ? 62.495 41.699 8.228 1.00 48.04 76 PRO B N 1
ATOM 1712 C CA . PRO B 1 76 ? 63.686 41.019 8.742 1.00 47.56 76 PRO B CA 1
ATOM 1713 C C . PRO B 1 76 ? 64.982 41.795 8.439 1.00 47.64 76 PRO B C 1
ATOM 1714 O O . PRO B 1 76 ? 65.903 41.228 7.857 1.00 47.79 76 PRO B O 1
ATOM 1718 N N . ASP B 1 77 ? 65.044 43.065 8.854 1.00 47.69 77 ASP B N 1
ATOM 1719 C CA . ASP B 1 77 ? 66.058 44.001 8.364 1.00 47.04 77 ASP B CA 1
ATOM 1720 C C . ASP B 1 77 ? 66.871 44.629 9.445 1.00 47.55 77 ASP B C 1
ATOM 1721 O O . ASP B 1 77 ? 68.083 44.858 9.256 1.00 47.45 77 ASP B O 1
ATOM 1726 N N . SER B 1 78 ? 66.257 44.938 10.587 1.00 47.90 78 SER B N 1
ATOM 1727 C CA . SER B 1 78 ? 66.999 45.780 11.515 1.00 48.46 78 SER B CA 1
ATOM 1728 C C . SER B 1 78 ? 66.502 45.885 12.919 1.00 48.92 78 SER B C 1
ATOM 1729 O O . SER B 1 78 ? 65.317 45.648 13.206 1.00 49.46 78 SER B O 1
ATOM 1732 N N . ALA B 1 79 ? 67.432 46.301 13.782 1.00 48.63 79 ALA B N 1
ATOM 1733 C CA . ALA B 1 79 ? 67.195 46.475 15.193 1.00 48.15 79 ALA B CA 1
ATOM 1734 C C . ALA B 1 79 ? 67.714 47.855 15.667 1.00 48.54 79 ALA B C 1
ATOM 1735 O O . ALA B 1 79 ? 68.876 48.194 15.438 1.00 50.09 79 ALA B O 1
ATOM 1737 N N . HIS B 1 80 ? 66.873 48.641 16.339 1.00 47.40 80 HIS B N 1
ATOM 1738 C CA A HIS B 1 80 ? 67.269 50.015 16.763 0.00 28.33 80 HIS B CA 1
ATOM 1739 C CA B HIS B 1 80 ? 67.277 49.958 16.792 0.50 46.82 80 HIS B CA 1
ATOM 1740 C C . HIS B 1 80 ? 67.228 50.048 18.330 1.00 47.07 80 HIS B C 1
ATOM 1741 O O . HIS B 1 80 ? 66.167 49.862 18.911 1.00 48.54 80 HIS B O 1
ATOM 1754 N N . TYR B 1 81 ? 68.356 50.281 18.995 1.00 45.93 81 TYR B N 1
ATOM 1755 C CA . TYR B 1 81 ? 68.429 50.317 20.461 1.00 45.29 81 TYR B CA 1
ATOM 1756 C C . TYR B 1 81 ? 68.539 51.793 20.809 1.00 45.69 81 TYR B C 1
ATOM 1757 O O . TYR B 1 81 ? 69.314 52.515 20.170 1.00 46.79 81 TYR B O 1
ATOM 1766 N N . SER B 1 82 ? 67.817 52.268 21.814 1.00 44.61 82 SER B N 1
ATOM 1767 C CA . SER B 1 82 ? 67.956 53.660 22.136 1.00 44.80 82 SER B CA 1
ATOM 1768 C C . SER B 1 82 ? 67.791 53.922 23.617 1.00 44.72 82 SER B C 1
ATOM 1769 O O . SER B 1 82 ? 67.056 53.209 24.302 1.00 44.68 82 SER B O 1
ATOM 1772 N N . ILE B 1 83 ? 68.534 54.912 24.105 1.00 44.41 83 ILE B N 1
ATOM 1773 C CA . ILE B 1 83 ? 68.426 55.376 25.471 1.00 44.32 83 ILE B CA 1
ATOM 1774 C C . ILE B 1 83 ? 68.074 56.836 25.417 1.00 45.26 83 ILE B C 1
ATOM 1775 O O . ILE B 1 83 ? 68.768 57.594 24.755 1.00 44.37 83 ILE B O 1
ATOM 1780 N N . LYS B 1 84 ? 67.003 57.226 26.111 1.00 47.44 84 LYS B N 1
ATOM 1781 C CA . LYS B 1 84 ? 66.688 58.645 26.279 1.00 49.67 84 LYS B CA 1
ATOM 1782 C C . LYS B 1 84 ? 67.638 59.247 27.315 1.00 51.32 84 LYS B C 1
ATOM 1783 O O . LYS B 1 84 ? 67.885 58.638 28.369 1.00 51.72 84 LYS B O 1
ATOM 1785 N N . PRO B 1 85 ? 68.203 60.433 26.998 1.00 52.94 85 PRO B N 1
ATOM 1786 C CA . PRO B 1 85 ? 69.129 61.077 27.931 1.00 53.72 85 PRO B CA 1
ATOM 1787 C C . PRO B 1 85 ? 68.327 61.688 29.047 1.00 55.09 85 PRO B C 1
ATOM 1788 O O . PRO B 1 85 ? 67.161 62.036 28.836 1.00 55.24 85 PRO B O 1
ATOM 1792 N N . SER B 1 86 ? 68.937 61.790 30.231 1.00 56.74 86 SER B N 1
ATOM 1793 C CA . SER B 1 86 ? 68.390 62.611 31.327 1.00 57.83 86 SER B CA 1
ATOM 1794 C C . SER B 1 86 ? 69.483 63.493 31.927 1.00 58.57 86 SER B C 1
ATOM 1795 O O . SER B 1 86 ? 70.526 63.738 31.280 1.00 58.73 86 SER B O 1
ATOM 1798 N N . ALA B 1 87 ? 69.233 63.971 33.144 1.00 59.20 87 ALA B N 1
ATOM 1799 C CA . ALA B 1 87 ? 70.160 64.856 33.844 1.00 60.07 87 ALA B CA 1
ATOM 1800 C C . ALA B 1 87 ? 71.542 64.225 34.021 1.00 60.60 87 ALA B C 1
ATOM 1801 O O . ALA B 1 87 ? 72.564 64.860 33.735 1.00 60.90 87 ALA B O 1
ATOM 1803 N N . GLU B 1 88 ? 71.546 62.964 34.454 1.00 61.44 88 GLU B N 1
ATOM 1804 C CA . GLU B 1 88 ? 72.762 62.214 34.795 1.00 62.09 88 GLU B CA 1
ATOM 1805 C C . GLU B 1 88 ? 73.379 61.401 33.657 1.00 62.14 88 GLU B C 1
ATOM 1806 O O . GLU B 1 88 ? 74.618 61.360 33.501 1.00 63.03 88 GLU B O 1
ATOM 1808 N N . VAL B 1 89 ? 72.510 60.742 32.886 1.00 61.55 89 VAL B N 1
ATOM 1809 C CA . VAL B 1 89 ? 72.915 59.823 31.780 1.00 61.44 89 VAL B CA 1
ATOM 1810 C C . VAL B 1 89 ? 72.882 60.477 30.376 1.00 60.21 89 VAL B C 1
ATOM 1811 O O . VAL B 1 89 ? 71.963 61.250 30.069 1.00 60.73 89 VAL B O 1
ATOM 1813 N N . ALA B 1 90 ? 73.861 60.170 29.532 1.00 58.01 90 ALA B N 1
ATOM 1814 C CA . ALA B 1 90 ? 73.810 60.642 28.162 1.00 55.56 90 ALA B CA 1
ATOM 1815 C C . ALA B 1 90 ? 73.006 59.613 27.436 1.00 54.51 90 ALA B C 1
ATOM 1816 O O . ALA B 1 90 ? 73.039 58.416 27.793 1.00 54.82 90 ALA B O 1
ATOM 1818 N N . GLY B 1 91 ? 72.272 60.067 26.428 1.00 52.81 91 GLY B N 1
ATOM 1819 C CA . GLY B 1 91 ? 71.417 59.181 25.669 1.00 51.14 91 GLY B CA 1
ATOM 1820 C C . GLY B 1 91 ? 72.151 58.669 24.462 1.00 50.33 91 GLY B C 1
ATOM 1821 O O . GLY B 1 91 ? 73.366 58.890 24.325 1.00 50.62 91 GLY B O 1
ATOM 1822 N N . GLY B 1 92 ? 71.444 57.987 23.581 1.00 48.71 92 GLY B N 1
ATOM 1823 C CA . GLY B 1 92 ? 72.104 57.537 22.393 1.00 48.65 92 GLY B CA 1
ATOM 1824 C C . GLY B 1 92 ? 71.390 56.412 21.725 1.00 49.22 92 GLY B C 1
ATOM 1825 O O . GLY B 1 92 ? 70.325 55.996 22.176 1.00 48.32 92 GLY B O 1
ATOM 1826 N N . SER B 1 93 ? 71.974 55.925 20.632 1.00 50.29 93 SER B N 1
ATOM 1827 C CA . SER B 1 93 ? 71.357 54.840 19.897 1.00 51.32 93 SER B CA 1
ATOM 1828 C C . SER B 1 93 ? 72.333 53.949 19.195 1.00 51.20 93 SER B C 1
ATOM 1829 O O . SER B 1 93 ? 73.426 54.346 18.883 1.00 50.55 93 SER B O 1
ATOM 1832 N N . LEU B 1 94 ? 71.916 52.721 18.971 1.00 52.52 94 LEU B N 1
ATOM 1833 C CA . LEU B 1 94 ? 72.614 51.811 18.093 1.00 53.76 94 LEU B CA 1
ATOM 1834 C C . LEU B 1 94 ? 71.613 51.235 17.073 1.00 54.05 94 LEU B C 1
ATOM 1835 O O . LEU B 1 94 ? 70.515 50.817 17.453 1.00 55.14 94 LEU B O 1
ATOM 1840 N N . ASP B 1 95 ? 71.976 51.239 15.794 1.00 54.35 95 ASP B N 1
ATOM 1841 C CA . ASP B 1 95 ? 71.212 50.567 14.741 1.00 54.80 95 ASP B CA 1
ATOM 1842 C C . ASP B 1 95 ? 72.002 49.371 14.202 1.00 54.91 95 ASP B C 1
ATOM 1843 O O . ASP B 1 95 ? 73.181 49.517 13.904 1.00 55.07 95 ASP B O 1
ATOM 1856 N N . THR B 1 97 ? 71.722 46.828 10.992 1.00 54.89 97 THR B N 1
ATOM 1857 C CA . THR B 1 97 ? 70.938 46.730 9.775 1.00 53.79 97 THR B CA 1
ATOM 1858 C C . THR B 1 97 ? 71.529 45.695 8.854 1.00 51.98 97 THR B C 1
ATOM 1859 O O . THR B 1 97 ? 72.708 45.700 8.595 1.00 52.25 97 THR B O 1
ATOM 1863 N N . ILE B 1 98 ? 70.707 44.798 8.366 1.00 51.16 98 ILE B N 1
ATOM 1864 C CA . ILE B 1 98 ? 71.210 43.748 7.521 1.00 50.73 98 ILE B CA 1
ATOM 1865 C C . ILE B 1 98 ? 71.410 44.378 6.179 1.00 51.72 98 ILE B C 1
ATOM 1866 O O . ILE B 1 98 ? 70.545 45.099 5.672 1.00 52.09 98 ILE B O 1
ATOM 1871 N N . GLU B 1 99 ? 72.563 44.130 5.596 1.00 52.55 99 GLU B N 1
ATOM 1872 C CA . GLU B 1 99 ? 72.725 44.486 4.217 1.00 53.97 99 GLU B CA 1
ATOM 1873 C C . GLU B 1 99 ? 73.061 43.310 3.355 1.00 53.22 99 GLU B C 1
ATOM 1874 O O . GLU B 1 99 ? 73.780 42.408 3.790 1.00 53.40 99 GLU B O 1
ATOM 1880 N N . GLU B 1 100 ? 72.503 43.304 2.156 1.00 53.14 100 GLU B N 1
ATOM 1881 C CA . GLU B 1 100 ? 72.633 42.148 1.283 1.00 53.79 100 GLU B CA 1
ATOM 1882 C C . GLU B 1 100 ? 72.815 42.581 -0.164 1.00 52.96 100 GLU B C 1
ATOM 1883 O O . GLU B 1 100 ? 71.861 42.570 -0.943 1.00 53.18 100 GLU B O 1
ATOM 1889 N N . PRO B 1 101 ? 74.046 42.992 -0.533 1.00 53.16 101 PRO B N 1
ATOM 1890 C CA . PRO B 1 101 ? 74.365 43.337 -1.944 1.00 52.61 101 PRO B CA 1
ATOM 1891 C C . PRO B 1 101 ? 74.131 42.211 -2.969 1.00 53.21 101 PRO B C 1
ATOM 1892 O O . PRO B 1 101 ? 74.080 42.501 -4.185 1.00 53.94 101 PRO B O 1
ATOM 1896 N N . GLU B 1 102 ? 74.024 40.956 -2.511 1.00 53.12 102 GLU B N 1
ATOM 1897 C CA . GLU B 1 102 ? 73.641 39.802 -3.372 1.00 53.50 102 GLU B CA 1
ATOM 1898 C C . GLU B 1 102 ? 73.385 38.585 -2.475 1.00 53.58 102 GLU B C 1
ATOM 1899 O O . GLU B 1 102 ? 73.851 38.556 -1.298 1.00 53.55 102 GLU B O 1
ATOM 1901 N N . PRO B 1 103 ? 72.628 37.595 -2.998 1.00 53.30 103 PRO B N 1
ATOM 1902 C CA . PRO B 1 103 ? 72.171 36.472 -2.137 1.00 53.23 103 PRO B CA 1
ATOM 1903 C C . PRO B 1 103 ? 73.377 35.720 -1.541 1.00 53.02 103 PRO B C 1
ATOM 1904 O O . PRO B 1 103 ? 74.304 35.326 -2.287 1.00 53.34 103 PRO B O 1
ATOM 1908 N N . GLY B 1 104 ? 73.402 35.579 -0.215 1.00 52.47 104 GLY B N 1
ATOM 1909 C CA . GLY B 1 104 ? 74.516 34.914 0.454 1.00 51.68 104 GLY B CA 1
ATOM 1910 C C . GLY B 1 104 ? 75.571 35.925 0.836 1.00 51.52 104 GLY B C 1
ATOM 1911 O O . GLY B 1 104 ? 76.325 35.731 1.829 1.00 52.16 104 GLY B O 1
ATOM 1912 N N . SER B 1 105 ? 75.620 37.035 0.095 1.00 51.17 105 SER B N 1
ATOM 1913 C CA . SER B 1 105 ? 76.513 38.163 0.494 1.00 51.19 105 SER B CA 1
ATOM 1914 C C . SER B 1 105 ? 75.890 39.075 1.558 1.00 50.28 105 SER B C 1
ATOM 1915 O O . SER B 1 105 ? 75.250 40.073 1.208 1.00 49.69 105 SER B O 1
ATOM 1918 N N . LEU B 1 106 ? 76.062 38.735 2.844 1.00 49.76 106 LEU B N 1
ATOM 1919 C CA . LEU B 1 106 ? 75.398 39.457 3.944 1.00 48.55 106 LEU B CA 1
ATOM 1920 C C . LEU B 1 106 ? 76.374 40.298 4.777 1.00 48.67 106 LEU B C 1
ATOM 1921 O O . LEU B 1 106 ? 77.524 39.889 5.008 1.00 48.59 106 LEU B O 1
ATOM 1926 N N . PHE B 1 107 ? 75.908 41.469 5.234 1.00 47.71 107 PHE B N 1
ATOM 1927 C CA . PHE B 1 107 ? 76.727 42.355 6.024 1.00 47.05 107 PHE B CA 1
ATOM 1928 C C . PHE B 1 107 ? 75.770 42.844 7.063 1.00 46.94 107 PHE B C 1
ATOM 1929 O O . PHE B 1 107 ? 74.576 42.817 6.851 1.00 47.16 107 PHE B O 1
ATOM 1937 N N . VAL B 1 108 ? 76.289 43.292 8.191 1.00 45.89 108 VAL B N 1
ATOM 1938 C CA . VAL B 1 108 ? 75.503 44.008 9.157 1.00 45.23 108 VAL B CA 1
ATOM 1939 C C . VAL B 1 108 ? 76.203 45.360 9.418 1.00 46.84 108 VAL B C 1
ATOM 1940 O O . VAL B 1 108 ? 77.426 45.438 9.682 1.00 45.99 108 VAL B O 1
ATOM 1944 N N . ARG B 1 109 ? 75.449 46.437 9.248 1.00 47.48 109 ARG B N 1
ATOM 1945 C CA . ARG B 1 109 ? 75.993 47.747 9.545 1.00 48.45 109 ARG B CA 1
ATOM 1946 C C . ARG B 1 109 ? 75.612 48.078 10.954 1.00 48.55 109 ARG B C 1
ATOM 1947 O O . ARG B 1 109 ? 74.410 47.986 11.282 1.00 49.54 109 ARG B O 1
ATOM 1955 N N . PHE B 1 110 ? 76.600 48.417 11.794 1.00 48.16 110 PHE B N 1
ATOM 1956 C CA . PHE B 1 110 ? 76.319 48.921 13.142 1.00 48.12 110 PHE B CA 1
ATOM 1957 C C . PHE B 1 110 ? 76.542 50.429 13.160 1.00 48.11 110 PHE B C 1
ATOM 1958 O O . PHE B 1 110 ? 77.648 50.925 12.832 1.00 48.91 110 PHE B O 1
ATOM 1966 N N . ALA B 1 111 ? 75.513 51.158 13.551 1.00 46.78 111 ALA B N 1
ATOM 1967 C CA . ALA B 1 111 ? 75.562 52.603 13.505 1.00 46.24 111 ALA B CA 1
ATOM 1968 C C . ALA B 1 111 ? 75.387 53.138 14.909 1.00 46.04 111 ALA B C 1
ATOM 1969 O O . ALA B 1 111 ? 74.355 52.883 15.502 1.00 46.32 111 ALA B O 1
ATOM 1971 N N . TYR B 1 112 ? 76.336 53.895 15.435 1.00 46.47 112 TYR B N 1
ATOM 1972 C CA . TYR B 1 112 ? 76.248 54.369 16.816 1.00 47.60 112 TYR B CA 1
ATOM 1973 C C . TYR B 1 112 ? 76.118 55.857 16.872 1.00 49.22 112 TYR B C 1
ATOM 1974 O O . TYR B 1 112 ? 76.790 56.595 16.132 1.00 48.30 112 TYR B O 1
ATOM 1983 N N . CYS B 1 113 ? 75.336 56.321 17.826 1.00 50.84 113 CYS B N 1
ATOM 1984 C CA . CYS B 1 113 ? 75.197 57.725 17.973 1.00 53.16 113 CYS B CA 1
ATOM 1985 C C . CYS B 1 113 ? 74.975 58.063 19.441 1.00 52.59 113 CYS B C 1
ATOM 1986 O O . CYS B 1 113 ? 74.568 57.175 20.210 1.00 52.95 113 CYS B O 1
ATOM 1989 N N . THR B 1 114 ? 75.261 59.317 19.822 1.00 52.81 114 THR B N 1
ATOM 1990 C CA . THR B 1 114 ? 75.238 59.768 21.203 1.00 52.97 114 THR B CA 1
ATOM 1991 C C . THR B 1 114 ? 74.518 61.102 21.195 1.00 53.73 114 THR B C 1
ATOM 1992 O O . THR B 1 114 ? 74.839 61.947 20.376 1.00 52.82 114 THR B O 1
ATOM 1996 N N . ARG B 1 115 ? 73.544 61.282 22.091 1.00 55.09 115 ARG B N 1
ATOM 1997 C CA . ARG B 1 115 ? 72.857 62.594 22.276 1.00 56.97 115 ARG B CA 1
ATOM 1998 C C . ARG B 1 115 ? 72.938 63.064 23.759 1.00 57.41 115 ARG B C 1
ATOM 1999 O O . ARG B 1 115 ? 72.921 62.233 24.701 1.00 57.68 115 ARG B O 1
ATOM 2001 N N . TYR B 1 116 ? 73.030 64.375 23.967 1.00 58.01 116 TYR B N 1
ATOM 2002 C CA . TYR B 1 116 ? 72.990 64.945 25.326 1.00 58.87 116 TYR B CA 1
ATOM 2003 C C . TYR B 1 116 ? 71.690 65.775 25.545 1.00 59.31 116 TYR B C 1
ATOM 2004 O O . TYR B 1 116 ? 71.033 66.129 24.565 1.00 59.01 116 TYR B O 1
ATOM 2006 N N . LEU B 1 117 ? 71.280 66.032 26.797 1.00 60.73 117 LEU B N 1
ATOM 2007 C CA . LEU B 1 117 ? 70.184 67.012 27.032 1.00 62.45 117 LEU B CA 1
ATOM 2008 C C . LEU B 1 117 ? 70.660 68.381 26.498 1.00 63.57 117 LEU B C 1
ATOM 2009 O O . LEU B 1 117 ? 69.957 69.028 25.707 1.00 63.36 117 LEU B O 1
ATOM 2011 N N . GLN B 1 118 ? 71.891 68.751 26.893 1.00 65.27 118 GLN B N 1
ATOM 2012 C CA . GLN B 1 118 ? 72.594 69.966 26.447 1.00 67.19 118 GLN B CA 1
ATOM 2013 C C . GLN B 1 118 ? 73.370 69.769 25.122 1.00 68.38 118 GLN B C 1
ATOM 2014 O O . GLN B 1 118 ? 73.556 68.649 24.671 1.00 68.72 118 GLN B O 1
ATOM 2016 N N . PRO B 1 119 ? 73.807 70.866 24.477 1.00 69.92 119 PRO B N 1
ATOM 2017 C CA . PRO B 1 119 ? 74.489 70.657 23.209 1.00 70.47 119 PRO B CA 1
ATOM 2018 C C . PRO B 1 119 ? 75.996 70.800 23.368 1.00 70.82 119 PRO B C 1
ATOM 2019 O O . PRO B 1 119 ? 76.664 71.267 22.439 1.00 71.11 119 PRO B O 1
ATOM 2023 N N . ASP B 1 122 ? 79.587 73.168 17.408 1.00 60.36 122 ASP B N 1
ATOM 2024 C CA . ASP B 1 122 ? 80.631 72.154 17.361 1.00 60.29 122 ASP B CA 1
ATOM 2025 C C . ASP B 1 122 ? 80.001 70.774 17.348 1.00 60.54 122 ASP B C 1
ATOM 2026 O O . ASP B 1 122 ? 79.246 70.413 18.264 1.00 60.94 122 ASP B O 1
ATOM 2028 N N . GLU B 1 123 ? 80.296 70.011 16.295 1.00 60.31 123 GLU B N 1
ATOM 2029 C CA . GLU B 1 123 ? 79.956 68.584 16.207 1.00 59.72 123 GLU B CA 1
ATOM 2030 C C . GLU B 1 123 ? 81.143 67.759 16.724 1.00 59.07 123 GLU B C 1
ATOM 2031 O O . GLU B 1 123 ? 82.309 68.149 16.497 1.00 59.44 123 GLU B O 1
ATOM 2037 N N . LEU B 1 124 ? 80.885 66.642 17.424 1.00 57.51 124 LEU B N 1
ATOM 2038 C CA . LEU B 1 124 ? 81.988 65.995 18.168 1.00 55.53 124 LEU B CA 1
ATOM 2039 C C . LEU B 1 124 ? 82.310 64.579 17.747 1.00 53.62 124 LEU B C 1
ATOM 2040 O O . LEU B 1 124 ? 81.438 63.716 17.679 1.00 53.94 124 LEU B O 1
ATOM 2045 N N . PRO B 1 125 ? 83.589 64.314 17.490 1.00 51.24 125 PRO B N 1
ATOM 2046 C CA . PRO B 1 125 ? 83.961 62.937 17.140 1.00 49.60 125 PRO B CA 1
ATOM 2047 C C . PRO B 1 125 ? 84.193 61.981 18.362 1.00 48.01 125 PRO B C 1
ATOM 2048 O O . PRO B 1 125 ? 84.580 62.435 19.431 1.00 47.17 125 PRO B O 1
ATOM 2052 N N . TYR B 1 126 ? 83.899 60.691 18.195 1.00 47.04 126 TYR B N 1
ATOM 2053 C CA . TYR B 1 126 ? 84.356 59.644 19.125 1.00 46.61 126 TYR B CA 1
ATOM 2054 C C . TYR B 1 126 ? 85.868 59.542 19.056 1.00 46.11 126 TYR B C 1
ATOM 2055 O O . TYR B 1 126 ? 86.484 59.957 18.030 1.00 47.05 126 TYR B O 1
ATOM 2064 N N . ASP B 1 127 ? 86.480 59.034 20.125 1.00 43.73 127 ASP B N 1
ATOM 2065 C CA . ASP B 1 127 ? 87.903 58.782 20.091 1.00 42.41 127 ASP B CA 1
ATOM 2066 C C . ASP B 1 127 ? 88.152 57.317 19.776 1.00 41.79 127 ASP B C 1
ATOM 2067 O O . ASP B 1 127 ? 87.193 56.523 19.763 1.00 42.00 127 ASP B O 1
ATOM 2072 N N . ALA B 1 128 ? 89.408 56.947 19.531 1.00 41.02 128 ALA B N 1
ATOM 2073 C CA . ALA B 1 128 ? 89.730 55.612 18.987 1.00 40.57 128 ALA B CA 1
ATOM 2074 C C . ALA B 1 128 ? 89.596 54.466 19.986 1.00 40.74 128 ALA B C 1
ATOM 2075 O O . ALA B 1 128 ? 89.342 53.306 19.577 1.00 40.45 128 ALA B O 1
ATOM 2077 N N . PHE B 1 129 ? 89.718 54.764 21.290 1.00 40.04 129 PHE B N 1
ATOM 2078 C CA . PHE B 1 129 ? 89.352 53.779 22.321 1.00 40.30 129 PHE B CA 1
ATOM 2079 C C . PHE B 1 129 ? 87.900 53.356 22.182 1.00 42.03 129 PHE B C 1
ATOM 2080 O O . PHE B 1 129 ? 87.566 52.152 22.259 1.00 43.54 129 PHE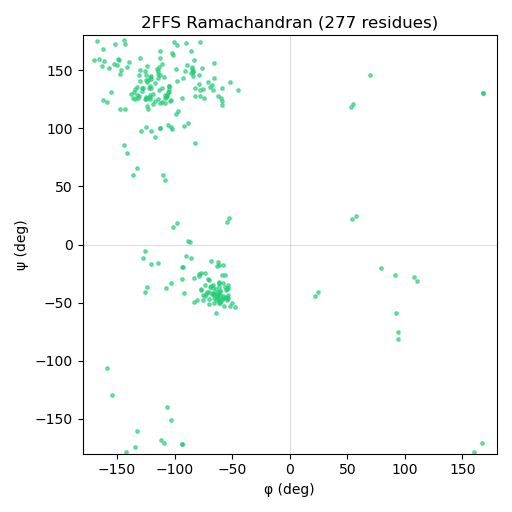 B O 1
ATOM 2088 N N . VAL B 1 130 ? 87.017 54.331 21.971 1.00 42.31 130 VAL B N 1
ATOM 2089 C CA . VAL B 1 130 ? 85.620 53.992 21.831 1.00 42.54 130 VAL B CA 1
ATOM 2090 C C . VAL B 1 130 ? 85.457 53.265 20.509 1.00 43.51 130 VAL B C 1
ATOM 2091 O O . VAL B 1 130 ? 84.834 52.226 20.439 1.00 43.67 130 VAL B O 1
ATOM 2095 N N . LYS B 1 131 ? 86.035 53.778 19.439 1.00 44.26 131 LYS B N 1
ATOM 2096 C CA . LYS B 1 131 ? 85.806 53.072 18.168 1.00 44.61 131 LYS B CA 1
ATOM 2097 C C . LYS B 1 131 ? 86.354 51.639 18.270 1.00 45.93 131 LYS B C 1
ATOM 2098 O O . LYS B 1 131 ? 85.717 50.692 17.831 1.00 47.14 131 LYS B O 1
ATOM 2104 N N . GLN B 1 132 ? 87.498 51.474 18.913 1.00 46.33 132 GLN B N 1
ATOM 2105 C CA . GLN B 1 132 ? 88.079 50.160 19.052 1.00 46.92 132 GLN B CA 1
ATOM 2106 C C . GLN B 1 132 ? 87.093 49.278 19.828 1.00 46.26 132 GLN B C 1
ATOM 2107 O O . GLN B 1 132 ? 86.709 48.196 19.362 1.00 46.78 132 GLN B O 1
ATOM 2113 N N . ALA B 1 133 ? 86.607 49.749 20.964 1.00 45.35 133 ALA B N 1
ATOM 2114 C CA . ALA B 1 133 ? 85.608 48.945 21.697 1.00 45.06 133 ALA B CA 1
ATOM 2115 C C . ALA B 1 133 ? 84.320 48.605 20.921 1.00 45.75 133 ALA B C 1
ATOM 2116 O O . ALA B 1 133 ? 83.759 47.533 21.143 1.00 46.00 133 ALA B O 1
ATOM 2118 N N . TYR B 1 134 ? 83.857 49.488 20.035 1.00 46.06 134 TYR B N 1
ATOM 2119 C CA . TYR B 1 134 ? 82.674 49.214 19.251 1.00 47.72 134 TYR B CA 1
ATOM 2120 C C . TYR B 1 134 ? 82.888 48.111 18.197 1.00 48.34 134 TYR B C 1
ATOM 2121 O O . TYR B 1 134 ? 82.129 47.146 18.089 1.00 49.11 134 TYR B O 1
ATOM 2130 N N . ILE B 1 135 ? 83.926 48.274 17.414 1.00 48.32 135 ILE B N 1
ATOM 2131 C CA . ILE B 1 135 ? 84.362 47.261 16.521 1.00 48.36 135 ILE B CA 1
ATOM 2132 C C . ILE B 1 135 ? 84.498 45.947 17.247 1.00 49.20 135 ILE B C 1
ATOM 2133 O O . ILE B 1 135 ? 84.016 44.954 16.794 1.00 49.90 135 ILE B O 1
ATOM 2138 N N . ALA B 1 136 ? 85.178 45.899 18.363 1.00 50.24 136 ALA B N 1
ATOM 2139 C CA . ALA B 1 136 ? 85.282 44.587 19.036 1.00 51.62 136 ALA B CA 1
ATOM 2140 C C . ALA B 1 136 ? 83.899 43.975 19.299 1.00 52.45 136 ALA B C 1
ATOM 2141 O O . ALA B 1 136 ? 83.660 42.834 18.990 1.00 52.97 136 ALA B O 1
ATOM 2151 N N . ASP B 1 138 ? 80.913 44.616 17.915 1.00 53.32 138 ASP B N 1
ATOM 2152 C CA . ASP B 1 138 ? 80.164 44.274 16.694 1.00 53.29 138 ASP B CA 1
ATOM 2153 C C . ASP B 1 138 ? 80.646 42.944 16.085 1.00 52.72 138 ASP B C 1
ATOM 2154 O O . ASP B 1 138 ? 79.845 42.113 15.613 1.00 52.84 138 ASP B O 1
ATOM 2159 N N . VAL B 1 139 ? 81.963 42.754 16.101 1.00 51.74 139 VAL B N 1
ATOM 2160 C CA . VAL B 1 139 ? 82.573 41.522 15.642 1.00 50.78 139 VAL B CA 1
ATOM 2161 C C . VAL B 1 139 ? 82.207 40.332 16.535 1.00 50.77 139 VAL B C 1
ATOM 2162 O O . VAL B 1 139 ? 81.747 39.323 16.018 1.00 52.15 139 VAL B O 1
ATOM 2166 N N . GLU B 1 140 ? 82.365 40.439 17.846 1.00 49.91 140 GLU B N 1
ATOM 2167 C CA . GLU B 1 140 ? 81.899 39.369 18.742 1.00 49.55 140 GLU B CA 1
ATOM 2168 C C . GLU B 1 140 ? 80.424 39.063 18.547 1.00 48.58 140 GLU B C 1
ATOM 2169 O O . GLU B 1 140 ? 80.037 37.890 18.528 1.00 48.79 140 GLU B O 1
ATOM 2175 N N . THR B 1 141 ? 79.609 40.086 18.333 1.00 47.10 141 THR B N 1
ATOM 2176 C CA . THR B 1 141 ? 78.213 39.840 18.146 1.00 47.47 141 THR B CA 1
ATOM 2177 C C . THR B 1 141 ? 77.981 38.923 16.934 1.00 47.87 141 THR B C 1
ATOM 2178 O O . THR B 1 141 ? 77.231 37.939 17.028 1.00 48.81 141 THR B O 1
ATOM 2182 N N . ILE B 1 142 ? 78.598 39.236 15.804 1.00 46.94 142 ILE B N 1
ATOM 2183 C CA . ILE B 1 142 ? 78.356 38.446 14.622 1.00 46.24 142 ILE B CA 1
ATOM 2184 C C . ILE B 1 142 ? 78.975 37.087 14.831 1.00 46.30 142 ILE B C 1
ATOM 2185 O O . ILE B 1 142 ? 78.403 36.095 14.428 1.00 47.55 142 ILE B O 1
ATOM 2190 N N . ALA B 1 143 ? 80.112 37.002 15.496 1.00 45.26 143 ALA B N 1
ATOM 2191 C CA . ALA B 1 143 ? 80.658 35.670 15.747 1.00 44.77 143 ALA B CA 1
ATOM 2192 C C . ALA B 1 143 ? 79.694 34.814 16.577 1.00 44.75 143 ALA B C 1
ATOM 2193 O O . ALA B 1 143 ? 79.549 33.642 16.332 1.00 44.64 143 ALA B O 1
ATOM 2195 N N . THR B 1 144 ? 79.062 35.398 17.578 1.00 45.09 144 THR B N 1
ATOM 2196 C CA . THR B 1 144 ? 78.132 34.641 18.408 1.00 46.12 144 THR B CA 1
ATOM 2197 C C . THR B 1 144 ? 76.897 34.177 17.592 1.00 46.73 144 THR B C 1
ATOM 2198 O O . THR B 1 144 ? 76.468 33.017 17.709 1.00 47.03 144 THR B O 1
ATOM 2202 N N . ILE B 1 145 ? 76.353 35.069 16.770 1.00 46.71 145 ILE B N 1
ATOM 2203 C CA . ILE B 1 145 ? 75.218 34.719 15.962 1.00 48.12 145 ILE B CA 1
ATOM 2204 C C . ILE B 1 145 ? 75.614 33.591 15.015 1.00 49.61 145 ILE B C 1
ATOM 2205 O O . ILE B 1 145 ? 74.882 32.637 14.847 1.00 49.15 145 ILE B O 1
ATOM 2210 N N . ARG B 1 146 ? 76.790 33.722 14.407 1.00 51.25 146 ARG B N 1
ATOM 2211 C CA . ARG B 1 146 ? 77.343 32.659 13.551 1.00 53.09 146 ARG B CA 1
ATOM 2212 C C . ARG B 1 146 ? 77.520 31.349 14.328 1.00 53.95 146 ARG B C 1
ATOM 2213 O O . ARG B 1 146 ? 77.485 30.281 13.758 1.00 54.45 146 ARG B O 1
ATOM 2221 N N . ASP B 1 147 ? 77.696 31.405 15.629 1.00 55.56 147 ASP B N 1
ATOM 2222 C CA . ASP B 1 147 ? 77.987 30.173 16.290 1.00 57.68 147 ASP B CA 1
ATOM 2223 C C . ASP B 1 147 ? 76.680 29.527 16.823 1.00 58.29 147 ASP B C 1
ATOM 2224 O O . ASP B 1 147 ? 76.565 28.304 16.866 1.00 57.85 147 ASP B O 1
ATOM 2229 N N . ARG B 1 148 ? 75.685 30.351 17.155 1.00 58.95 148 ARG B N 1
ATOM 2230 C CA . ARG B 1 148 ? 74.404 29.815 17.584 1.00 60.48 148 ARG B CA 1
ATOM 2231 C C . ARG B 1 148 ? 73.458 29.435 16.417 1.00 61.07 148 ARG B C 1
ATOM 2232 O O . ARG B 1 148 ? 72.647 28.547 16.574 1.00 60.84 148 ARG B O 1
ATOM 2238 N N . PHE B 1 149 ? 73.562 30.111 15.272 1.00 62.30 149 PHE B N 1
ATOM 2239 C CA . PHE B 1 149 ? 72.589 30.001 14.166 1.00 63.47 149 PHE B CA 1
ATOM 2240 C C . PHE B 1 149 ? 73.321 29.608 12.871 1.00 64.32 149 PHE B C 1
ATOM 2241 O O . PHE B 1 149 ? 72.707 29.129 11.907 1.00 65.37 149 PHE B O 1
#